Protein AF-A0AA43A4T0-F1 (afdb_monomer_lite)

pLDDT: mean 79.12, std 21.35, range [26.31, 98.81]

Foldseek 3Di:
DDKDFFPADVLLVLLVLADDDPPDDSQVVSCVVVVHHFDWDADPPDGDIDGPPTAKMWDWDWDPPDWDKDDDAQDLQADTDRPPIDTDTDTDTDDMDGDDVGDGDDWHRHQDDTPVLVSNWVRLQVLLQVQCVVVPQQWPGWTLARNSSSQEIETEGELCRCVRPVDDPVRNFVVSCCSCQLDPSQQAYAEYEYAYLQADNHQVVSVVCLLVPQFDPVPQKDFDQQGPHQHHSCPPQPDVCSSQPPDDDPPDGGHRGRRHMYGYSRHCCVVDVDDDDFDDDPLGPDDPVVSVVCVVCCVVVVNDDPDPVVCPPVPDPPPRPPSPDSSPGPNPPVVVVVVPPDDDDDDDDDDDDDD

Secondary structure (DSSP, 8-state):
-EEEEES--HHHHHHTTS-PPTT--HHHHHHHHHTSPPPEEE-SSSS-EEETT-SEEEEEEEEEEEEEEE---B-TTS-B-TT--EEEEEEEEEEEEE-TT---------SSSSHHHHHHHHHHHHHHHHHHHHTT--EEEEEE-GGGTT-EEEEEE-TTHHHHH---HHHHHHHHHHHHHHSGGGTT-SEEEEEETTS-TT-HHHHHHHHHHH--TTTSEEE-TT-S---S--TTSSSHHHHS-TT--TT--PPTTTT-EEEE-S-STTTSSSPPPPP--HHHHS-HHHHHHHHHTTTTTTPPPPPTTTTTTS-------TT-S----GGGTTTTTTTS---------------

Structure (mmCIF, N/CA/C/O backbone):
data_AF-A0AA43A4T0-F1
#
_entry.id   AF-A0AA43A4T0-F1
#
loop_
_atom_site.group_PDB
_atom_site.id
_atom_site.type_symbol
_atom_site.label_atom_id
_atom_site.label_alt_id
_atom_site.label_comp_id
_atom_site.label_asym_id
_atom_site.label_entity_id
_atom_site.label_seq_id
_atom_site.pdbx_PDB_ins_code
_atom_site.Cartn_x
_atom_site.Cartn_y
_atom_site.Cartn_z
_atom_site.occupancy
_atom_site.B_iso_or_equiv
_atom_site.auth_seq_id
_atom_site.auth_comp_id
_atom_site.auth_asym_id
_atom_site.auth_atom_id
_atom_site.pdbx_PDB_model_num
ATOM 1 N N . PRO A 1 1 ? -18.627 7.725 22.480 1.00 97.12 1 PRO A N 1
ATOM 2 C CA . PRO A 1 1 ? -19.048 6.304 22.370 1.00 97.12 1 PRO A CA 1
ATOM 3 C C . PRO A 1 1 ? -18.184 5.592 21.331 1.00 97.12 1 PRO A C 1
ATOM 5 O O . PRO A 1 1 ? -17.760 6.255 20.389 1.00 97.12 1 PRO A O 1
ATOM 8 N N . PHE A 1 2 ? -17.907 4.302 21.507 1.00 97.81 2 PHE A N 1
ATOM 9 C CA . PHE A 1 2 ? -17.236 3.478 20.499 1.00 97.81 2 PHE A CA 1
ATOM 10 C C . PHE A 1 2 ? -17.807 2.055 20.489 1.00 97.81 2 PHE A C 1
ATOM 12 O O . PHE A 1 2 ? -18.375 1.601 21.485 1.00 97.81 2 PHE A O 1
ATOM 19 N N . ALA A 1 3 ? -17.614 1.364 19.367 1.00 98.12 3 ALA A N 1
ATOM 20 C CA . ALA A 1 3 ? -17.787 -0.075 19.248 1.00 98.12 3 ALA A CA 1
ATOM 21 C C . ALA A 1 3 ? -16.647 -0.651 18.392 1.00 98.12 3 ALA A C 1
ATOM 23 O O . ALA A 1 3 ? -16.274 -0.050 17.385 1.00 98.12 3 ALA A O 1
ATOM 24 N N . ILE A 1 4 ? -16.087 -1.792 18.795 1.00 97.94 4 ILE A N 1
ATOM 25 C CA . ILE A 1 4 ? -15.110 -2.563 18.018 1.00 97.94 4 ILE A CA 1
ATOM 26 C C . ILE A 1 4 ? -15.768 -3.888 17.656 1.00 97.94 4 ILE A C 1
ATOM 28 O O . ILE A 1 4 ? -16.115 -4.663 18.545 1.00 97.94 4 ILE A O 1
ATOM 32 N N . ALA A 1 5 ? -15.934 -4.143 16.361 1.00 98.00 5 ALA A N 1
ATOM 33 C CA . ALA A 1 5 ? -16.493 -5.386 15.850 1.00 98.00 5 ALA A CA 1
ATOM 34 C C . ALA A 1 5 ? -15.371 -6.277 15.297 1.00 98.00 5 ALA A C 1
ATOM 36 O O . ALA A 1 5 ? -14.653 -5.897 14.372 1.00 98.00 5 ALA A O 1
ATOM 37 N N . PHE A 1 6 ? -15.226 -7.470 15.862 1.00 98.12 6 PHE A N 1
ATOM 38 C CA . PHE A 1 6 ? -14.298 -8.501 15.413 1.00 98.12 6 PHE A CA 1
ATOM 39 C C . PHE A 1 6 ? -15.050 -9.583 14.639 1.00 98.12 6 PHE A C 1
ATOM 41 O O . PHE A 1 6 ? -16.203 -9.890 14.940 1.00 98.12 6 PHE A O 1
ATOM 48 N N . GLY A 1 7 ? -14.385 -10.180 13.647 1.00 97.06 7 GLY A N 1
ATOM 49 C CA . GLY A 1 7 ? -14.991 -11.217 12.805 1.00 97.06 7 GLY A CA 1
ATOM 50 C C . GLY A 1 7 ? -16.186 -10.693 12.006 1.00 97.06 7 GLY A C 1
ATOM 51 O O . GLY A 1 7 ? -17.206 -11.361 11.894 1.00 97.06 7 GLY A O 1
ATOM 52 N N . VAL A 1 8 ? -16.082 -9.462 11.507 1.00 96.88 8 VAL A N 1
ATOM 53 C CA . VAL A 1 8 ? -17.069 -8.846 10.609 1.00 96.88 8 VAL A CA 1
ATOM 54 C C . VAL A 1 8 ? -17.064 -9.532 9.234 1.00 96.88 8 VAL A C 1
ATOM 56 O O . VAL A 1 8 ? -16.090 -10.219 8.905 1.00 96.88 8 VAL A O 1
ATOM 59 N N . PRO A 1 9 ? -18.090 -9.322 8.381 1.00 95.19 9 PRO A N 1
ATOM 60 C CA . PRO A 1 9 ? -17.999 -9.692 6.971 1.00 95.19 9 PRO A CA 1
ATOM 61 C C . PRO A 1 9 ? -16.667 -9.209 6.367 1.00 95.19 9 PRO A C 1
ATOM 63 O O . PRO A 1 9 ? -16.322 -8.041 6.561 1.00 95.19 9 PRO A O 1
ATOM 66 N N . PRO A 1 10 ? -15.906 -10.050 5.638 1.00 92.56 10 PRO A N 1
ATOM 67 C CA . PRO A 1 10 ? -14.544 -9.705 5.212 1.00 92.56 10 PRO A CA 1
ATOM 68 C C . PRO A 1 10 ? -14.422 -8.387 4.435 1.00 92.56 10 PRO A C 1
ATOM 70 O O . PRO A 1 10 ? -13.440 -7.667 4.592 1.00 92.56 10 PRO A O 1
ATOM 73 N N . VAL A 1 11 ? -15.444 -8.025 3.651 1.00 92.50 11 VAL A N 1
ATOM 74 C CA . VAL A 1 11 ? -15.489 -6.740 2.938 1.00 92.50 11 VAL A CA 1
ATOM 75 C C . VAL A 1 11 ? -15.448 -5.534 3.886 1.00 92.50 11 VAL A C 1
ATOM 77 O O . VAL A 1 11 ? -14.850 -4.519 3.547 1.00 92.50 11 VAL A O 1
ATOM 80 N N . CYS A 1 12 ? -16.032 -5.640 5.085 1.00 94.06 12 CYS A N 1
ATOM 81 C CA . CYS A 1 12 ? -16.054 -4.561 6.069 1.00 94.06 12 CYS A CA 1
ATOM 82 C C . CYS A 1 12 ? -14.657 -4.345 6.643 1.00 94.06 12 CYS A C 1
ATOM 84 O O . CYS A 1 12 ? -14.235 -3.207 6.818 1.00 94.06 12 CYS A O 1
ATOM 86 N N . ALA A 1 13 ? -13.923 -5.435 6.896 1.00 91.31 13 ALA A N 1
ATOM 87 C CA . ALA A 1 13 ? -12.534 -5.353 7.332 1.00 91.31 13 ALA A CA 1
ATOM 88 C C . ALA A 1 13 ? -11.659 -4.672 6.263 1.00 91.31 13 ALA A C 1
ATOM 90 O O . ALA A 1 13 ? -10.844 -3.816 6.599 1.00 91.31 13 ALA A O 1
ATOM 91 N N . TRP A 1 14 ? -11.883 -4.967 4.978 1.00 87.94 14 TRP A N 1
ATOM 92 C CA . TRP A 1 14 ? -11.233 -4.260 3.867 1.00 87.94 14 TRP A CA 1
ATOM 93 C C . TRP A 1 14 ? -11.599 -2.790 3.752 1.00 87.94 14 TRP A C 1
ATOM 95 O O . TRP A 1 14 ? -10.706 -1.948 3.654 1.00 87.94 14 TRP A O 1
ATOM 105 N N . GLN A 1 15 ? -12.879 -2.454 3.830 1.00 90.38 15 GLN A N 1
ATOM 106 C CA . GLN A 1 15 ? -13.283 -1.055 3.758 1.00 90.38 15 GLN A CA 1
ATOM 107 C C . GLN A 1 15 ? -12.799 -0.241 4.960 1.00 90.38 15 GLN A C 1
ATOM 109 O O . GLN A 1 15 ? -12.385 0.896 4.776 1.00 90.38 15 GLN A O 1
ATOM 114 N N . SER A 1 16 ? -12.699 -0.842 6.152 1.00 89.50 16 SER A N 1
ATOM 115 C CA . SER A 1 16 ? -12.126 -0.170 7.330 1.00 89.50 16 SER A CA 1
ATOM 116 C C . SER A 1 16 ? -10.645 0.214 7.186 1.00 89.50 16 SER A C 1
ATOM 118 O O . SER A 1 16 ? -10.149 1.038 7.950 1.00 89.50 16 SER A O 1
ATOM 120 N N . ALA A 1 17 ? -9.935 -0.381 6.220 1.00 84.62 17 ALA A N 1
ATOM 121 C CA . ALA A 1 17 ? -8.537 -0.082 5.914 1.00 84.62 17 ALA A CA 1
ATOM 122 C C . ALA A 1 17 ? -8.361 0.824 4.677 1.00 84.62 17 ALA A C 1
ATOM 124 O O . ALA A 1 17 ? -7.236 1.225 4.376 1.00 84.62 17 ALA A O 1
ATOM 125 N N . SER A 1 18 ? -9.445 1.134 3.960 1.00 83.31 18 SER A N 1
ATOM 126 C CA . SER A 1 18 ? -9.436 1.967 2.750 1.00 83.31 18 SER A CA 1
ATOM 127 C C . SER A 1 18 ? -9.562 3.452 3.100 1.00 83.31 18 SER A C 1
ATOM 129 O O . SER A 1 18 ? -10.149 3.803 4.123 1.00 83.31 18 SER A O 1
ATOM 131 N N . ARG A 1 19 ? -9.044 4.356 2.258 1.00 82.50 19 ARG A N 1
ATOM 132 C CA . ARG A 1 19 ? -9.199 5.809 2.456 1.00 82.50 19 ARG A CA 1
ATOM 133 C C . ARG A 1 19 ? -10.348 6.354 1.624 1.00 82.50 19 ARG A C 1
ATOM 135 O O . ARG A 1 19 ? -10.152 6.979 0.581 1.00 82.50 19 ARG A O 1
ATOM 142 N N . ILE A 1 20 ? -11.562 6.122 2.105 1.00 84.81 20 ILE A N 1
ATOM 143 C CA . ILE A 1 20 ? -12.757 6.702 1.493 1.00 84.81 20 ILE A CA 1
ATOM 144 C C . ILE A 1 20 ? -12.913 8.186 1.883 1.00 84.81 20 ILE A C 1
ATOM 146 O O . ILE A 1 20 ? -12.326 8.625 2.874 1.00 84.81 20 ILE A O 1
ATOM 150 N N . PRO A 1 21 ? -13.665 8.991 1.110 1.00 85.75 21 PRO A N 1
ATOM 151 C CA . PRO A 1 21 ? -13.850 10.409 1.412 1.00 85.75 21 PRO A CA 1
ATOM 152 C C . PRO A 1 21 ? -14.522 10.663 2.767 1.00 85.75 21 PRO A C 1
ATOM 154 O O . PRO A 1 21 ? -15.376 9.892 3.204 1.00 85.75 21 PRO A O 1
ATOM 157 N N . ASP A 1 22 ? -14.210 11.808 3.376 1.00 89.06 22 ASP A N 1
ATOM 158 C CA . ASP A 1 22 ? -14.832 12.249 4.624 1.00 89.06 22 ASP A CA 1
ATOM 159 C C . ASP A 1 22 ? -16.366 12.223 4.548 1.00 89.06 22 ASP A C 1
ATOM 161 O O . ASP A 1 22 ? -16.975 12.699 3.585 1.00 89.06 22 ASP A O 1
ATOM 165 N N . ASN A 1 23 ? -16.998 11.759 5.629 1.00 90.62 23 ASN A N 1
ATOM 166 C CA . ASN A 1 23 ? -18.455 11.645 5.779 1.00 90.62 23 ASN A CA 1
ATOM 167 C C . ASN A 1 23 ? -19.133 10.636 4.832 1.00 90.62 23 ASN A C 1
ATOM 169 O O . ASN A 1 23 ? -20.362 10.623 4.748 1.00 90.62 23 ASN A O 1
ATOM 173 N N . VAL A 1 24 ? -18.371 9.781 4.146 1.00 92.31 24 VAL A N 1
ATOM 174 C CA . VAL A 1 24 ? -18.892 8.575 3.489 1.00 92.31 24 VAL A CA 1
ATOM 175 C C . VAL A 1 24 ? -18.768 7.412 4.468 1.00 92.31 24 VAL A C 1
ATOM 177 O O . VAL A 1 24 ? -17.742 7.277 5.124 1.00 92.31 24 VAL A O 1
ATOM 180 N N . SER A 1 25 ? -19.804 6.579 4.594 1.00 92.75 25 SER A N 1
ATOM 181 C CA . SER A 1 25 ? -19.723 5.392 5.449 1.00 92.75 25 SER A CA 1
ATOM 182 C C . SER A 1 25 ? -19.004 4.248 4.737 1.00 92.75 25 SER A C 1
ATOM 184 O O . SER A 1 25 ? -19.387 3.847 3.636 1.00 92.75 25 SER A O 1
ATOM 186 N N . GLU A 1 26 ? -18.029 3.642 5.408 1.00 94.38 26 GLU A N 1
ATOM 187 C CA . GLU A 1 26 ? -17.331 2.439 4.947 1.00 94.38 26 GLU A CA 1
ATOM 188 C C . GLU A 1 26 ? -18.296 1.266 4.728 1.00 94.38 26 GLU A C 1
ATOM 190 O O . GLU A 1 26 ? -18.083 0.447 3.835 1.00 94.38 26 GLU A O 1
ATOM 195 N N . TYR A 1 27 ? -19.393 1.196 5.490 1.00 94.56 27 TYR A N 1
ATOM 196 C CA . TYR A 1 27 ? -20.417 0.163 5.314 1.00 94.56 27 TYR A CA 1
ATOM 197 C C . TYR A 1 27 ? -21.219 0.333 4.020 1.00 94.56 27 TYR A C 1
ATOM 199 O O . TYR A 1 27 ? -21.599 -0.668 3.407 1.00 94.56 27 TYR A O 1
ATOM 207 N N . ASP A 1 28 ? -21.445 1.569 3.570 1.00 93.69 28 ASP A N 1
ATOM 208 C CA . ASP A 1 28 ? -22.133 1.830 2.302 1.00 93.69 28 ASP A CA 1
ATOM 209 C C . ASP A 1 28 ? -21.260 1.382 1.128 1.00 93.69 28 ASP A C 1
ATOM 211 O O . ASP A 1 28 ? -21.730 0.685 0.226 1.00 93.69 28 ASP A O 1
ATOM 215 N N . VAL A 1 29 ? -19.963 1.706 1.172 1.00 93.12 29 VAL A N 1
ATOM 216 C CA . VAL A 1 29 ? -18.994 1.271 0.155 1.00 93.12 29 VAL A CA 1
ATOM 217 C C . VAL A 1 29 ? -18.841 -0.251 0.171 1.00 93.12 29 VAL A C 1
ATOM 219 O O . VAL A 1 29 ? -18.871 -0.890 -0.881 1.00 93.12 29 VAL A O 1
ATOM 222 N N . ALA A 1 30 ? -18.767 -0.861 1.355 1.00 93.81 30 ALA A N 1
ATOM 223 C CA . ALA A 1 30 ? -18.698 -2.313 1.498 1.00 93.81 30 ALA A CA 1
ATOM 224 C C . ALA A 1 30 ? -19.948 -3.011 0.935 1.00 93.81 30 ALA A C 1
ATOM 226 O O . ALA A 1 30 ? -19.837 -4.035 0.258 1.00 93.81 30 ALA A O 1
ATOM 227 N N . SER A 1 31 ? -21.132 -2.434 1.155 1.00 94.25 31 SER A N 1
ATOM 228 C CA . SER A 1 31 ? -22.391 -2.943 0.598 1.00 94.25 31 SER A CA 1
ATOM 229 C C . SER A 1 31 ? -22.422 -2.838 -0.931 1.00 94.25 31 SER A C 1
ATOM 231 O O . SER A 1 31 ? -22.867 -3.765 -1.610 1.00 94.25 31 SER A O 1
ATOM 233 N N . GLN A 1 32 ? -21.897 -1.744 -1.497 1.00 93.12 32 GLN A N 1
ATOM 234 C CA . GLN A 1 32 ? -21.753 -1.597 -2.950 1.00 93.12 32 GLN A CA 1
ATOM 235 C C . GLN A 1 32 ? -20.799 -2.643 -3.536 1.00 93.12 32 GLN A C 1
ATOM 237 O O . GLN A 1 32 ? -21.129 -3.259 -4.547 1.00 93.12 32 GLN A O 1
ATOM 242 N N . MET A 1 33 ? -19.661 -2.903 -2.884 1.00 90.69 33 MET A N 1
ATOM 243 C CA . MET A 1 33 ? -18.719 -3.943 -3.317 1.00 90.69 33 MET A CA 1
ATOM 244 C C . MET A 1 33 ? -19.333 -5.346 -3.301 1.00 90.69 33 MET A C 1
ATOM 246 O O . MET A 1 33 ? -19.048 -6.150 -4.185 1.00 90.69 33 MET A O 1
ATOM 250 N N . LEU A 1 34 ? -20.174 -5.649 -2.309 1.00 91.44 34 LEU A N 1
ATOM 251 C CA . LEU A 1 34 ? -20.898 -6.921 -2.241 1.00 91.44 34 LEU A CA 1
ATOM 252 C C . LEU A 1 34 ? -22.097 -6.994 -3.192 1.00 91.44 34 LEU A C 1
ATOM 254 O O . LEU A 1 34 ? -22.665 -8.074 -3.353 1.00 91.44 34 LEU A O 1
ATOM 258 N N . ASN A 1 35 ? -22.509 -5.867 -3.780 1.00 93.25 35 ASN A N 1
ATOM 259 C CA . ASN A 1 35 ? -23.795 -5.719 -4.458 1.00 93.25 35 ASN A CA 1
ATOM 260 C C . ASN A 1 35 ? -24.977 -6.204 -3.586 1.00 93.25 35 ASN A C 1
ATOM 262 O O . ASN A 1 35 ? -25.935 -6.805 -4.076 1.00 93.25 35 ASN A O 1
ATOM 266 N N . ALA A 1 36 ? -24.875 -5.991 -2.269 1.00 93.88 36 ALA A N 1
ATOM 267 C CA . ALA A 1 36 ? -25.851 -6.419 -1.272 1.00 93.88 36 ALA A CA 1
ATOM 268 C C . ALA A 1 36 ? -25.714 -5.575 0.009 1.00 93.88 36 ALA A C 1
ATOM 270 O O . ALA A 1 36 ? -24.592 -5.248 0.398 1.00 93.88 36 ALA A O 1
ATOM 271 N N . PRO A 1 37 ? -26.821 -5.235 0.696 1.00 94.25 37 PRO A N 1
ATOM 272 C CA . PRO A 1 37 ? -26.752 -4.495 1.950 1.00 94.25 37 PRO A CA 1
ATOM 273 C C . PRO A 1 37 ? -26.123 -5.345 3.060 1.00 94.25 37 PRO A C 1
ATOM 275 O O . PRO A 1 37 ? -26.451 -6.524 3.216 1.00 94.25 37 PRO A O 1
ATOM 278 N N . ILE A 1 38 ? -25.264 -4.731 3.872 1.00 95.75 38 ILE A N 1
ATOM 279 C CA . ILE A 1 38 ? -24.791 -5.333 5.120 1.00 95.75 38 ILE A CA 1
ATOM 280 C C . ILE A 1 38 ? -25.869 -5.141 6.188 1.00 95.75 38 ILE A C 1
ATOM 282 O O . ILE A 1 38 ? -26.283 -4.021 6.478 1.00 95.75 38 ILE A O 1
ATOM 286 N N . GLU A 1 39 ? -26.337 -6.242 6.775 1.00 96.75 39 GLU A N 1
ATOM 287 C CA . GLU A 1 39 ? -27.286 -6.195 7.886 1.00 96.75 39 GLU A CA 1
ATOM 288 C C . GLU A 1 39 ? -26.597 -5.644 9.140 1.00 96.75 39 GLU A C 1
ATOM 290 O O . GLU A 1 39 ? -25.550 -6.143 9.560 1.00 96.75 39 GLU A O 1
ATOM 295 N N . MET A 1 40 ? -27.201 -4.624 9.744 1.00 97.62 40 MET A N 1
ATOM 296 C CA . MET A 1 40 ? -26.665 -3.917 10.903 1.00 97.62 40 MET A CA 1
ATOM 297 C C . MET A 1 40 ? -27.629 -4.025 12.085 1.00 97.62 40 MET A C 1
ATOM 299 O O . MET A 1 40 ? -28.845 -3.949 11.911 1.00 97.62 40 MET A O 1
ATOM 303 N N . VAL A 1 41 ? -27.089 -4.141 13.295 1.00 98.38 41 VAL A N 1
ATOM 304 C CA . VAL A 1 41 ? -27.844 -4.129 14.556 1.00 98.38 41 VAL A CA 1
ATOM 305 C C . VAL A 1 41 ? -27.306 -3.048 15.479 1.00 98.38 41 VAL A C 1
ATOM 307 O O . VAL A 1 41 ? -26.138 -2.666 15.398 1.00 98.38 41 VAL A O 1
ATOM 310 N N . LYS A 1 42 ? -28.171 -2.534 16.351 1.00 98.56 42 LYS A N 1
ATOM 311 C CA . LYS A 1 42 ? -27.790 -1.544 17.356 1.00 98.56 42 LYS A CA 1
ATOM 312 C C . LYS A 1 42 ? -27.023 -2.213 18.498 1.00 98.56 42 LYS A C 1
ATOM 314 O O . LYS A 1 42 ? -27.403 -3.294 18.937 1.00 98.56 42 LYS A O 1
ATOM 319 N N . CYS A 1 43 ? -25.983 -1.538 18.974 1.00 98.69 43 CYS A N 1
ATOM 320 C CA . CYS A 1 43 ? -25.278 -1.849 20.214 1.00 98.69 43 CYS A CA 1
ATOM 321 C C . CYS A 1 43 ? -26.227 -1.902 21.433 1.00 98.69 43 CYS A C 1
ATOM 323 O O . CYS A 1 4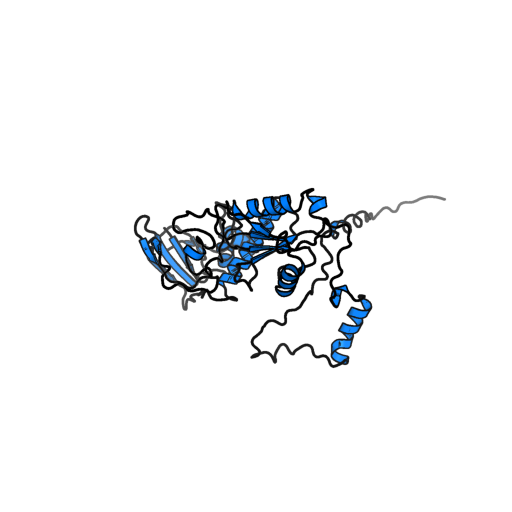3 ? -27.237 -1.197 21.495 1.00 98.69 43 CYS A O 1
ATOM 325 N N . GLU A 1 44 ? -25.878 -2.691 22.446 1.00 98.44 44 GLU A N 1
ATOM 326 C CA . GLU A 1 44 ? -26.681 -2.865 23.667 1.00 98.44 44 GLU A CA 1
ATOM 327 C C . GLU A 1 44 ? -26.660 -1.616 24.562 1.00 98.44 44 GLU A C 1
ATOM 329 O O . GLU A 1 44 ? -27.652 -1.268 25.204 1.00 98.44 44 GLU A O 1
ATOM 334 N N . THR A 1 45 ? -25.522 -0.918 24.618 1.00 98.06 45 THR A N 1
ATOM 335 C CA . THR A 1 45 ? -25.274 0.173 25.579 1.00 98.06 45 THR A CA 1
ATOM 336 C C . THR A 1 45 ? -25.159 1.558 24.951 1.00 98.06 45 THR A C 1
ATOM 338 O O . THR A 1 45 ? -25.015 2.548 25.669 1.00 98.06 45 THR A O 1
ATOM 341 N N . ASN A 1 46 ? -25.224 1.663 23.623 1.00 97.38 46 ASN A N 1
ATOM 342 C CA . ASN A 1 46 ? -25.176 2.934 22.902 1.00 97.38 46 ASN A CA 1
ATOM 343 C C . ASN A 1 46 ? -25.904 2.855 21.544 1.00 97.38 46 ASN A C 1
ATOM 345 O O . ASN A 1 46 ? -26.389 1.803 21.149 1.00 97.38 46 ASN A O 1
ATOM 349 N N . ASP A 1 47 ? -26.011 3.982 20.835 1.00 98.00 47 ASP A N 1
ATOM 350 C CA . ASP A 1 47 ? -26.766 4.092 19.574 1.00 98.00 47 ASP A CA 1
ATOM 351 C C . ASP A 1 47 ? -25.961 3.748 18.306 1.00 98.00 47 ASP A C 1
ATOM 353 O O . ASP A 1 47 ? -26.457 3.951 17.198 1.00 98.00 47 ASP A O 1
ATOM 357 N N . LEU A 1 48 ? -24.726 3.249 18.435 1.00 98.12 48 LEU A N 1
ATOM 358 C CA . LEU A 1 48 ? -23.937 2.835 17.274 1.00 98.12 48 LEU A CA 1
ATOM 359 C C . LEU A 1 48 ? -24.511 1.557 16.651 1.00 98.12 48 LEU A C 1
ATOM 361 O O . LEU A 1 48 ? -25.096 0.714 17.333 1.00 98.12 48 LEU A O 1
ATOM 365 N N . LEU A 1 49 ? -24.315 1.423 15.341 1.00 98.12 49 LEU A N 1
ATOM 366 C CA . LEU A 1 49 ? -24.670 0.236 14.574 1.00 98.12 49 LEU A CA 1
ATOM 367 C C . LEU A 1 49 ? -23.413 -0.583 14.265 1.00 98.12 49 LEU A C 1
ATOM 369 O O . LEU A 1 49 ? -22.375 -0.027 13.903 1.00 98.12 49 LEU A O 1
ATOM 373 N N . VAL A 1 50 ? -23.529 -1.903 14.359 1.00 98.06 50 VAL A N 1
ATOM 374 C CA . VAL A 1 50 ? -22.473 -2.877 14.042 1.00 98.06 50 VAL A CA 1
ATOM 375 C C . VAL A 1 50 ? -23.025 -3.976 13.128 1.00 98.06 50 VAL A C 1
ATOM 377 O O . VAL A 1 50 ? -24.236 -4.213 13.151 1.00 98.06 50 VAL A O 1
ATOM 380 N N . PRO A 1 51 ? -22.194 -4.673 12.329 1.00 97.88 51 PRO A N 1
ATOM 381 C CA . PRO A 1 51 ? -22.676 -5.766 11.490 1.00 97.88 51 PRO A CA 1
ATOM 382 C C . PRO A 1 51 ? -23.326 -6.866 12.331 1.00 97.88 51 PRO A C 1
ATOM 384 O O . PRO A 1 51 ? -22.710 -7.371 13.273 1.00 97.88 51 PRO A O 1
ATOM 387 N N . ALA A 1 52 ? -24.539 -7.278 11.962 1.00 98.00 52 ALA A N 1
ATOM 388 C CA . ALA A 1 52 ? -25.335 -8.284 12.673 1.00 98.00 52 ALA A CA 1
ATOM 389 C C . ALA A 1 52 ? -24.623 -9.639 12.801 1.00 98.00 52 ALA A C 1
ATOM 391 O O . ALA A 1 52 ? -24.889 -10.423 13.709 1.00 98.00 52 ALA A O 1
ATOM 392 N N . THR A 1 53 ? -23.710 -9.917 11.872 1.00 97.00 53 THR A N 1
ATOM 393 C CA . THR A 1 53 ? -22.972 -11.175 11.775 1.00 97.00 53 THR A CA 1
ATOM 394 C C . THR A 1 53 ? -21.601 -11.147 12.445 1.00 97.00 53 THR A C 1
ATOM 396 O O . THR A 1 53 ? -20.919 -12.167 12.377 1.00 97.00 53 THR A O 1
ATOM 399 N N . SER A 1 54 ? -21.219 -10.045 13.107 1.00 98.38 54 SER A N 1
ATOM 400 C CA . SER A 1 54 ? -19.948 -9.930 13.840 1.00 98.38 54 SER A CA 1
ATOM 401 C C . SER A 1 54 ? -19.778 -11.066 14.853 1.00 98.38 54 SER A C 1
ATOM 403 O O . SER A 1 54 ? -20.724 -11.439 15.547 1.00 98.38 54 SER A O 1
ATOM 405 N N . GLU A 1 55 ? -18.567 -11.606 14.964 1.00 98.69 55 GLU A N 1
ATOM 406 C CA . GLU A 1 55 ? -18.247 -12.668 15.924 1.00 98.69 55 GLU A CA 1
ATOM 407 C C . GLU A 1 55 ? -18.243 -12.148 17.366 1.00 98.69 55 GLU A C 1
ATOM 409 O O . GLU A 1 55 ? -18.792 -12.795 18.261 1.00 98.69 55 GLU A O 1
ATOM 414 N N . ILE A 1 56 ? -17.630 -10.979 17.588 1.00 98.81 56 ILE A N 1
ATOM 415 C CA . ILE A 1 56 ? -17.494 -10.328 18.899 1.00 98.81 56 ILE A CA 1
ATOM 416 C C . ILE A 1 56 ? -17.665 -8.820 18.711 1.00 98.81 56 ILE A C 1
ATOM 418 O O . ILE A 1 56 ? -17.050 -8.241 17.818 1.00 98.81 56 ILE A O 1
ATOM 422 N N . VAL A 1 57 ? -18.440 -8.169 19.574 1.00 98.75 57 VAL A N 1
ATOM 423 C CA . VAL A 1 57 ? -18.574 -6.708 19.621 1.00 98.75 57 VAL A CA 1
ATOM 424 C C . VAL A 1 57 ? -18.203 -6.222 21.016 1.00 98.75 57 VAL A C 1
ATOM 426 O O . VAL A 1 57 ? -18.731 -6.706 22.014 1.00 98.75 57 VAL A O 1
ATOM 429 N N . VAL A 1 58 ? -17.282 -5.263 21.083 1.00 98.69 58 VAL A N 1
ATOM 430 C CA . VAL A 1 58 ? -16.874 -4.580 22.317 1.00 98.69 58 VAL A CA 1
ATOM 431 C C . VAL A 1 58 ? -17.381 -3.150 22.265 1.00 98.69 58 VAL A C 1
ATOM 433 O O . VAL A 1 58 ? -17.002 -2.394 21.375 1.00 98.69 58 VAL A O 1
ATOM 436 N N . GLU A 1 59 ? -18.211 -2.768 23.226 1.00 98.69 59 GLU A N 1
ATOM 437 C CA . GLU A 1 59 ? -18.820 -1.443 23.319 1.00 98.69 59 GLU A CA 1
ATOM 438 C C . GLU A 1 59 ? -18.233 -0.647 24.481 1.00 98.69 59 GLU A C 1
ATOM 440 O O . GLU A 1 59 ? -17.855 -1.215 25.511 1.00 98.69 59 GLU A O 1
ATOM 445 N N . GLY A 1 60 ? -18.206 0.679 24.351 1.00 98.38 60 GLY A N 1
ATOM 446 C CA . GLY A 1 60 ? -17.747 1.514 25.449 1.00 98.38 60 GLY A CA 1
ATOM 447 C C . GLY A 1 60 ? -17.675 3.005 25.166 1.00 98.38 60 GLY A C 1
ATOM 448 O O . GLY A 1 60 ? -18.306 3.559 24.256 1.00 98.38 60 GLY A O 1
ATOM 449 N N . VAL A 1 61 ? -16.859 3.674 25.976 1.00 98.12 61 VAL A N 1
ATOM 450 C CA . VAL A 1 61 ? -16.513 5.089 25.828 1.00 98.12 61 VAL A CA 1
ATOM 451 C C . VAL A 1 61 ? -14.998 5.276 25.844 1.00 98.12 61 VAL A C 1
ATOM 453 O O . VAL A 1 61 ? -14.277 4.613 26.584 1.00 98.12 61 VAL A O 1
ATOM 456 N N . VAL A 1 62 ? -14.507 6.182 25.001 1.00 97.88 62 VAL A N 1
ATOM 457 C CA . VAL A 1 62 ? -13.102 6.602 25.004 1.00 97.88 62 VAL A CA 1
ATOM 458 C C . VAL A 1 62 ? -12.996 7.831 25.898 1.00 97.88 62 VAL A C 1
ATOM 460 O O . VAL A 1 62 ? -13.759 8.783 25.714 1.00 97.88 62 VAL A O 1
ATOM 463 N N . SER A 1 63 ? -12.083 7.813 26.869 1.00 97.31 63 SER A N 1
ATOM 464 C CA . SER A 1 63 ? -11.822 8.981 27.709 1.00 97.31 63 SER A CA 1
ATOM 465 C C . SER A 1 63 ? -11.240 10.112 26.860 1.00 97.31 63 SER A C 1
ATOM 467 O O . SER A 1 63 ? -10.381 9.889 26.010 1.00 97.31 63 SER A O 1
ATOM 469 N N . ALA A 1 64 ? -11.719 11.337 27.080 1.00 95.88 64 ALA A N 1
ATOM 470 C CA . ALA A 1 64 ? -11.212 12.522 26.388 1.00 95.88 64 ALA A CA 1
ATOM 471 C C . ALA A 1 64 ? -9.943 13.097 27.043 1.00 95.88 64 ALA A C 1
ATOM 473 O O . ALA A 1 64 ? -9.263 13.930 26.443 1.00 95.88 64 ALA A O 1
ATOM 474 N N . SER A 1 65 ? -9.646 12.694 28.280 1.00 96.38 65 SER A N 1
ATOM 475 C CA . SER A 1 65 ? -8.590 13.287 29.108 1.00 96.38 65 SER A CA 1
ATOM 476 C C . SER A 1 65 ? -7.631 12.269 29.711 1.00 96.38 65 SER A C 1
ATOM 478 O O . SER A 1 65 ? -6.482 12.614 29.980 1.00 96.38 65 SER A O 1
ATOM 480 N N . GLU A 1 66 ? -8.074 11.037 29.955 1.00 97.81 66 GLU A N 1
ATOM 481 C CA . GLU A 1 66 ? -7.243 10.025 30.598 1.00 97.81 66 GLU A CA 1
ATOM 482 C C . GLU A 1 66 ? -6.557 9.143 29.569 1.00 97.81 66 GLU A C 1
ATOM 484 O O . GLU A 1 66 ? -7.183 8.603 28.656 1.00 97.81 66 GLU A O 1
ATOM 489 N N . MET A 1 67 ? -5.263 8.939 29.781 1.00 97.31 67 MET A N 1
ATOM 490 C CA . MET A 1 67 ? -4.432 8.103 28.933 1.00 97.31 67 MET A CA 1
ATOM 491 C C . MET A 1 67 ? -3.820 6.961 29.738 1.00 97.31 67 MET A C 1
ATOM 493 O O . MET A 1 67 ? -3.523 7.105 30.924 1.00 97.31 67 MET A O 1
ATOM 497 N N . LEU A 1 68 ? -3.591 5.838 29.068 1.00 96.06 68 LEU A N 1
ATOM 498 C CA . LEU A 1 68 ? -2.838 4.700 29.578 1.00 96.06 68 LEU A CA 1
ATOM 499 C C . LEU A 1 68 ? -1.615 4.469 28.696 1.00 96.06 68 LEU A C 1
ATOM 501 O O . LEU A 1 68 ? -1.623 4.791 27.508 1.00 96.06 68 LEU A O 1
ATOM 505 N N . MET A 1 69 ? -0.553 3.914 29.278 1.00 94.12 69 MET A N 1
ATOM 506 C CA . MET A 1 69 ? 0.614 3.517 28.496 1.00 94.12 69 MET A CA 1
ATOM 507 C C . MET A 1 69 ? 0.282 2.288 27.653 1.00 94.12 69 MET A C 1
ATOM 509 O O . MET A 1 69 ? -0.090 1.250 28.196 1.00 94.12 69 MET A O 1
ATOM 513 N N . GLU A 1 70 ? 0.449 2.415 26.341 1.00 91.62 70 GLU A N 1
ATOM 514 C CA . GLU A 1 70 ? 0.284 1.346 25.358 1.00 91.62 70 GLU A CA 1
ATOM 515 C C . GLU A 1 70 ? 1.654 0.949 24.787 1.00 91.62 70 GLU A C 1
ATOM 517 O O . GLU A 1 70 ? 2.599 1.750 24.788 1.00 91.62 70 GLU A O 1
ATOM 522 N N . GLY A 1 71 ? 1.764 -0.301 24.344 1.00 87.75 71 GLY A N 1
ATOM 523 C CA . GLY A 1 71 ? 2.981 -0.871 23.789 1.00 87.75 71 GLY A CA 1
ATOM 524 C C . GLY A 1 71 ? 3.930 -1.531 24.809 1.00 87.75 71 GLY A C 1
ATOM 525 O O . GLY A 1 71 ? 3.698 -1.527 26.027 1.00 87.75 71 GLY A O 1
ATOM 526 N N . PRO A 1 72 ? 5.047 -2.096 24.317 1.00 87.88 72 PRO A N 1
ATOM 527 C CA . PRO A 1 72 ? 5.460 -2.076 22.918 1.00 87.88 72 PRO A CA 1
ATOM 528 C C . PRO A 1 72 ? 4.711 -3.140 22.108 1.00 87.88 72 PRO A C 1
ATOM 530 O O . PRO A 1 72 ? 4.244 -4.137 22.658 1.00 87.88 72 PRO A O 1
ATOM 533 N N . TYR A 1 73 ? 4.633 -2.952 20.795 1.00 85.88 73 TYR A N 1
ATOM 534 C CA . TYR A 1 73 ? 4.048 -3.924 19.876 1.00 85.88 73 TYR A CA 1
ATOM 535 C C . TYR A 1 73 ? 4.964 -4.138 18.667 1.00 85.88 73 TYR A C 1
ATOM 537 O O . TYR A 1 73 ? 5.852 -3.327 18.397 1.00 85.88 73 TYR A O 1
ATOM 545 N N . GLY A 1 74 ? 4.833 -5.290 18.008 1.00 84.12 74 GLY A N 1
ATOM 546 C CA . GLY A 1 74 ? 5.499 -5.530 16.729 1.00 84.12 74 GLY A CA 1
ATOM 547 C C . GLY A 1 74 ? 4.791 -4.736 15.638 1.00 84.12 74 GLY A C 1
ATOM 548 O O . GLY A 1 74 ? 3.568 -4.778 15.555 1.00 84.12 74 GLY A O 1
ATOM 549 N N . GLU A 1 75 ? 5.545 -4.008 14.820 1.00 82.69 75 GLU A N 1
ATOM 550 C CA . GLU A 1 75 ? 4.980 -3.170 13.762 1.00 82.69 75 GLU A CA 1
ATOM 551 C C . GLU A 1 75 ? 5.042 -3.845 12.394 1.00 82.69 75 GLU A C 1
ATOM 553 O O . GLU A 1 75 ? 5.855 -4.738 12.154 1.00 82.69 75 GLU A O 1
ATOM 558 N N . HIS A 1 76 ? 4.188 -3.387 11.478 1.00 82.38 76 HIS A N 1
ATOM 559 C CA . HIS A 1 76 ? 4.031 -3.924 10.119 1.00 82.38 76 HIS A CA 1
ATOM 560 C C . HIS A 1 76 ? 5.346 -4.016 9.318 1.00 82.38 76 HIS A C 1
ATOM 562 O O . HIS A 1 76 ? 5.486 -4.909 8.490 1.00 82.38 76 HIS A O 1
ATOM 568 N N . ALA A 1 77 ? 6.327 -3.146 9.589 1.00 80.12 77 ALA A N 1
ATOM 569 C CA . ALA A 1 77 ? 7.654 -3.201 8.971 1.00 80.12 77 ALA A CA 1
ATOM 570 C C . ALA A 1 77 ? 8.475 -4.442 9.395 1.00 80.12 77 ALA A C 1
ATOM 572 O O . ALA A 1 77 ? 9.492 -4.752 8.778 1.00 80.12 77 ALA A O 1
ATOM 573 N N . GLY A 1 78 ? 8.039 -5.157 10.435 1.00 84.75 78 GLY A N 1
ATOM 574 C CA . GLY A 1 78 ? 8.659 -6.374 10.956 1.00 84.75 78 GLY A CA 1
ATOM 575 C C . GLY A 1 78 ? 9.581 -6.171 12.153 1.00 84.75 78 GLY A C 1
ATOM 576 O O . GLY A 1 78 ? 10.316 -7.087 12.517 1.00 84.75 78 GLY A O 1
ATOM 577 N N . TYR A 1 79 ? 9.531 -4.997 12.783 1.00 83.44 79 TYR A N 1
ATOM 578 C CA . TYR A 1 79 ? 10.389 -4.645 13.911 1.00 83.44 79 TYR A CA 1
ATOM 579 C C . TYR A 1 79 ? 9.603 -4.515 15.213 1.00 83.44 79 TYR A C 1
ATOM 581 O O . TYR A 1 79 ? 8.466 -4.043 15.236 1.00 83.44 79 TYR A O 1
ATOM 589 N N . HIS A 1 80 ? 10.259 -4.887 16.308 1.00 84.56 80 HIS A N 1
ATOM 590 C CA . HIS A 1 80 ? 9.786 -4.684 17.670 1.00 84.56 80 HIS A CA 1
ATOM 591 C C . HIS A 1 80 ? 10.732 -3.732 18.402 1.00 84.56 80 HIS A C 1
ATOM 593 O O . HIS A 1 80 ? 11.951 -3.846 18.269 1.00 84.56 80 HIS A O 1
ATOM 599 N N . PHE A 1 81 ? 10.180 -2.806 19.186 1.00 78.38 81 PHE A N 1
ATOM 600 C CA . PHE A 1 81 ? 10.968 -1.832 19.940 1.00 78.38 81 PHE A CA 1
ATOM 601 C C . PHE A 1 81 ? 10.534 -1.820 21.399 1.00 78.38 81 PHE A C 1
ATOM 603 O O . PHE A 1 81 ? 9.554 -1.162 21.739 1.00 78.38 81 PHE A O 1
ATOM 610 N N . ASP A 1 82 ? 11.308 -2.458 22.276 1.00 83.06 82 ASP A N 1
ATOM 611 C CA . ASP A 1 82 ? 10.988 -2.582 23.709 1.00 83.06 82 ASP A CA 1
ATOM 612 C C . ASP A 1 82 ? 10.688 -1.235 24.398 1.00 83.06 82 ASP A C 1
ATOM 614 O O . ASP A 1 82 ? 9.906 -1.152 25.349 1.00 83.06 82 ASP A O 1
ATOM 618 N N . HIS A 1 83 ? 11.317 -0.163 23.907 1.00 77.00 83 HIS A N 1
ATOM 619 C CA . HIS A 1 83 ? 11.213 1.187 24.451 1.00 77.00 83 HIS A CA 1
ATOM 620 C C . HIS A 1 83 ? 10.086 2.032 23.833 1.00 77.00 83 HIS A C 1
ATOM 622 O O . HIS A 1 83 ? 9.774 3.092 24.379 1.00 77.00 83 HIS A O 1
ATOM 628 N N . LYS A 1 84 ? 9.468 1.613 22.716 1.00 75.94 84 LYS A N 1
ATOM 629 C CA . LYS A 1 84 ? 8.369 2.369 22.091 1.00 75.94 84 LYS A CA 1
ATOM 630 C C . LYS A 1 84 ? 7.066 2.089 22.824 1.00 75.94 84 LYS A C 1
ATOM 632 O O . LYS A 1 84 ? 6.283 1.224 22.448 1.00 75.94 84 LYS A O 1
ATOM 637 N N . LYS A 1 85 ? 6.849 2.865 23.879 1.00 83.12 85 LYS A N 1
ATOM 638 C CA . LYS A 1 85 ? 5.579 2.964 24.592 1.00 83.12 85 LYS A CA 1
ATOM 639 C C . LYS A 1 85 ? 5.086 4.393 24.500 1.00 83.12 85 LYS A C 1
ATOM 641 O O . LYS A 1 85 ? 5.873 5.322 24.681 1.00 83.12 85 LYS A O 1
ATOM 646 N N . ALA A 1 86 ? 3.797 4.577 24.256 1.00 82.50 86 ALA A N 1
ATOM 647 C CA . ALA A 1 86 ? 3.202 5.905 24.181 1.00 82.50 86 ALA A CA 1
ATOM 648 C C . ALA A 1 86 ? 1.893 5.955 24.976 1.00 82.50 86 ALA A C 1
ATOM 650 O O . ALA A 1 86 ? 1.159 4.966 25.004 1.00 82.50 86 ALA A O 1
ATOM 651 N N . PRO A 1 87 ? 1.577 7.091 25.619 1.00 91.00 87 PRO A N 1
ATOM 652 C CA . PRO A 1 87 ? 0.261 7.280 26.202 1.00 91.00 87 PRO A CA 1
ATOM 653 C C . PRO A 1 87 ? -0.797 7.302 25.085 1.00 91.00 87 PRO A C 1
ATOM 655 O O . PRO A 1 87 ? -0.681 8.058 24.118 1.00 91.00 87 PRO A O 1
ATOM 658 N N . LYS A 1 88 ? -1.820 6.456 25.209 1.00 93.00 88 LYS A N 1
ATOM 659 C CA . LYS A 1 88 ? -2.997 6.382 24.328 1.00 93.00 88 LYS A CA 1
ATOM 660 C C . LYS A 1 88 ? -4.259 6.594 25.152 1.00 93.00 88 LYS A C 1
ATOM 662 O O . LYS A 1 88 ? -4.246 6.385 26.361 1.00 93.00 88 LYS A O 1
ATOM 667 N N . GLN A 1 89 ? -5.345 7.012 24.508 1.00 95.75 89 GLN A N 1
ATOM 668 C CA . GLN A 1 89 ? -6.601 7.275 25.211 1.00 95.75 89 GLN A CA 1
ATOM 669 C C . GLN A 1 89 ? -7.131 6.012 25.893 1.00 95.75 89 GLN A C 1
ATOM 671 O O . GLN A 1 89 ? -7.158 4.936 25.292 1.00 95.75 89 GLN A O 1
ATOM 676 N N . ARG A 1 90 ? -7.563 6.152 27.149 1.00 97.25 90 ARG A N 1
ATOM 677 C CA . ARG A 1 90 ? -8.194 5.073 27.914 1.00 97.25 90 ARG A CA 1
ATOM 678 C C . ARG A 1 90 ? -9.535 4.700 27.278 1.00 97.25 90 ARG A C 1
ATOM 680 O O . ARG A 1 90 ? -10.321 5.581 26.932 1.00 97.25 90 ARG A O 1
ATOM 687 N N . GLN A 1 91 ? -9.805 3.404 27.158 1.00 97.62 91 GLN A N 1
ATOM 688 C CA . GLN A 1 91 ? -11.073 2.866 26.665 1.00 97.62 91 GLN A CA 1
ATOM 689 C C . GLN A 1 91 ? -11.783 2.133 27.805 1.00 97.62 91 GLN A C 1
ATOM 691 O O . GLN A 1 91 ? -11.248 1.163 28.340 1.00 97.62 91 GLN A O 1
ATOM 696 N N . ASP A 1 92 ? -12.976 2.598 28.170 1.00 97.56 92 ASP A N 1
ATOM 697 C CA . ASP A 1 92 ? -13.804 1.989 29.210 1.00 97.56 92 ASP A CA 1
ATOM 698 C C . ASP A 1 92 ? -14.889 1.134 28.560 1.00 97.56 92 ASP A C 1
ATOM 700 O O . ASP A 1 92 ? -15.764 1.651 27.860 1.00 97.56 92 ASP A O 1
ATOM 704 N N . ILE A 1 93 ? -14.813 -0.177 28.787 1.00 98.38 93 ILE A N 1
ATOM 705 C CA . ILE A 1 93 ? -15.725 -1.163 28.201 1.00 98.38 93 ILE A CA 1
ATOM 706 C C . ILE A 1 93 ? -17.015 -1.219 29.023 1.00 98.38 93 ILE A C 1
ATOM 708 O O . ILE A 1 93 ? -16.979 -1.427 30.237 1.00 98.38 93 ILE A O 1
ATOM 712 N N . THR A 1 94 ? -18.157 -1.067 28.356 1.00 98.50 94 THR A N 1
ATOM 713 C CA . THR A 1 94 ? -19.494 -1.137 28.969 1.00 98.50 94 THR A CA 1
ATOM 714 C C . THR A 1 94 ? -20.201 -2.453 28.680 1.00 98.50 94 THR A C 1
ATOM 716 O O . THR A 1 94 ? -20.979 -2.918 29.512 1.00 98.50 94 THR A O 1
ATOM 719 N N . CYS A 1 95 ? -19.941 -3.067 27.525 1.00 98.56 95 CYS A N 1
ATOM 720 C CA . CYS A 1 95 ? -20.547 -4.332 27.129 1.00 98.56 95 CYS A CA 1
ATOM 721 C C . CYS A 1 95 ? -19.629 -5.108 26.183 1.00 98.56 95 CYS A C 1
ATOM 723 O O . CYS A 1 95 ? -18.879 -4.520 25.403 1.00 98.56 95 CYS A O 1
ATOM 725 N N . VAL A 1 96 ? -19.714 -6.435 26.250 1.00 98.62 96 VAL A N 1
ATOM 726 C CA . VAL A 1 96 ? -19.163 -7.334 25.239 1.00 98.62 96 VAL A CA 1
ATOM 727 C C . VAL A 1 96 ? -20.257 -8.321 24.856 1.00 98.62 96 VAL A C 1
ATOM 729 O O . VAL A 1 96 ? -20.747 -9.056 25.715 1.00 98.62 96 VAL A O 1
ATOM 732 N N . THR A 1 97 ? -20.622 -8.349 23.579 1.00 98.75 97 THR A N 1
ATOM 733 C CA . THR A 1 97 ? -21.541 -9.340 23.004 1.00 98.75 97 THR A CA 1
ATOM 734 C C . THR A 1 97 ? -20.780 -10.226 22.023 1.00 98.75 97 THR A C 1
ATOM 736 O O . THR A 1 97 ? -19.758 -9.823 21.465 1.00 98.75 97 THR A O 1
ATOM 739 N N . PHE A 1 98 ? -21.208 -11.477 21.861 1.00 98.75 98 PHE A N 1
ATOM 740 C CA . PHE A 1 98 ? -20.511 -12.434 21.003 1.00 98.75 98 PHE A CA 1
ATOM 741 C C . PHE A 1 98 ? -21.430 -13.572 20.557 1.00 98.75 98 PHE A C 1
ATOM 743 O O . PHE A 1 98 ? -22.403 -13.916 21.233 1.00 98.75 98 PHE A O 1
ATOM 750 N N . ARG A 1 99 ? -21.108 -14.179 19.413 1.00 98.44 99 ARG A N 1
ATOM 751 C CA . ARG A 1 99 ? -21.801 -15.369 18.904 1.00 98.44 99 ARG A CA 1
ATOM 752 C C . ARG A 1 99 ? -21.477 -16.605 19.744 1.00 98.44 99 ARG A C 1
ATOM 754 O O . ARG A 1 99 ? -20.400 -16.732 20.320 1.00 98.44 99 ARG A O 1
ATOM 761 N N . ASN A 1 100 ? -22.373 -17.591 19.744 1.00 98.25 100 ASN A N 1
ATOM 762 C CA . ASN A 1 100 ? -22.027 -18.917 20.259 1.00 98.25 100 ASN A CA 1
ATOM 763 C C . ASN A 1 100 ? -20.815 -19.472 19.492 1.00 98.25 100 ASN A C 1
ATOM 765 O O . ASN A 1 100 ? -20.854 -19.533 18.266 1.00 98.25 100 ASN A O 1
ATOM 769 N N . ASN A 1 101 ? -19.786 -19.921 20.219 1.00 97.94 101 ASN A N 1
ATOM 770 C CA . ASN A 1 101 ? -18.500 -20.365 19.662 1.00 97.94 101 ASN A CA 1
ATOM 771 C C . ASN A 1 101 ? -17.757 -19.276 18.863 1.00 97.94 101 ASN A C 1
ATOM 773 O O . ASN A 1 101 ? -17.196 -19.570 17.810 1.00 97.94 101 ASN A O 1
ATOM 777 N N . ALA A 1 102 ? -17.773 -18.038 19.367 1.00 98.00 102 ALA A N 1
ATOM 778 C CA . ALA A 1 102 ? -17.167 -16.892 18.700 1.00 98.00 102 ALA A CA 1
ATOM 779 C C . ALA A 1 102 ? -15.698 -17.102 18.308 1.00 98.00 102 ALA A C 1
ATOM 781 O O . ALA A 1 102 ? -14.891 -17.642 19.074 1.00 98.00 102 ALA A O 1
ATOM 782 N N . ILE A 1 103 ? -15.350 -16.598 17.128 1.00 98.19 103 ILE A N 1
ATOM 783 C CA . ILE A 1 103 ? -13.999 -16.617 16.572 1.00 98.19 103 ILE A CA 1
ATOM 784 C C . ILE A 1 103 ? -13.388 -15.223 16.710 1.00 98.19 103 ILE A C 1
ATOM 786 O O . ILE A 1 103 ? -13.891 -14.251 16.151 1.00 98.19 103 ILE A O 1
ATOM 790 N N . LEU A 1 104 ? -12.262 -15.122 17.417 1.00 97.69 104 LEU A N 1
ATOM 791 C CA . LEU A 1 104 ? -11.472 -13.894 17.473 1.00 97.69 104 LEU A CA 1
ATOM 792 C C . LEU A 1 104 ? -10.421 -13.908 16.350 1.00 97.69 104 LEU A C 1
ATOM 794 O O . LEU A 1 104 ? -9.419 -14.616 16.487 1.00 97.69 104 LEU A O 1
ATOM 798 N N . PRO A 1 105 ? -10.596 -13.145 15.255 1.00 95.25 105 PRO A N 1
ATOM 799 C CA . PRO A 1 105 ? -9.511 -12.933 14.310 1.00 95.25 105 PRO A CA 1
ATOM 800 C C . PRO A 1 105 ? -8.392 -12.140 14.983 1.00 95.25 105 PRO A C 1
ATOM 802 O O . PRO A 1 105 ? -8.634 -11.139 15.659 1.00 95.25 105 PRO A O 1
ATOM 805 N N . THR A 1 106 ? -7.157 -12.576 14.770 1.00 91.75 106 THR A N 1
ATOM 806 C CA . THR A 1 106 ? -5.964 -11.888 15.257 1.00 91.75 106 THR A CA 1
ATOM 807 C C . THR A 1 106 ? -5.030 -11.603 14.093 1.00 91.75 106 THR A C 1
ATOM 809 O O . THR A 1 106 ? -4.910 -12.390 13.155 1.00 91.75 106 THR A O 1
ATOM 812 N N . ALA A 1 107 ? -4.367 -10.454 14.158 1.00 89.19 107 ALA A N 1
ATOM 813 C CA . ALA A 1 107 ? -3.252 -10.123 13.289 1.00 89.19 107 ALA A CA 1
ATOM 814 C C . ALA A 1 107 ? -1.982 -10.117 14.137 1.00 89.19 107 ALA A C 1
ATOM 816 O O . ALA A 1 107 ? -1.979 -9.622 15.265 1.00 89.19 107 ALA A O 1
ATOM 817 N N . VAL A 1 108 ? -0.907 -10.677 13.593 1.00 89.00 108 VAL A N 1
ATOM 818 C CA . VAL A 1 108 ? 0.422 -10.630 14.203 1.00 89.00 108 VAL A CA 1
ATOM 819 C C . VAL A 1 108 ? 1.330 -9.923 13.205 1.00 89.00 108 VAL A C 1
ATOM 821 O O . VAL A 1 108 ? 1.813 -10.569 12.271 1.00 89.00 108 VAL A O 1
ATOM 824 N N . PRO A 1 109 ? 1.522 -8.597 13.332 1.00 85.31 109 PRO A N 1
ATOM 825 C CA . PRO A 1 109 ? 2.464 -7.888 12.491 1.00 85.31 109 PRO A CA 1
ATOM 826 C C . PRO A 1 109 ? 3.866 -8.432 12.743 1.00 85.31 109 PRO A C 1
ATOM 828 O O . PRO A 1 109 ? 4.298 -8.624 13.882 1.00 85.31 109 PRO A O 1
ATOM 831 N N . ALA A 1 110 ? 4.557 -8.715 11.653 1.00 84.19 110 ALA A N 1
ATOM 832 C CA . ALA A 1 110 ? 5.892 -9.274 11.643 1.00 84.19 110 ALA A CA 1
ATOM 833 C C . ALA A 1 110 ? 6.557 -8.912 10.314 1.00 84.19 110 ALA A C 1
ATOM 835 O O . ALA A 1 110 ? 6.026 -8.124 9.529 1.00 84.19 110 ALA A O 1
ATOM 836 N N . VAL A 1 111 ? 7.718 -9.503 10.046 1.00 86.56 111 VAL A N 1
ATOM 837 C CA . VAL A 1 111 ? 8.258 -9.502 8.687 1.00 86.56 111 VAL A CA 1
ATOM 838 C C . VAL A 1 111 ? 7.212 -10.127 7.757 1.00 86.56 111 VAL A C 1
ATOM 840 O O . VAL A 1 111 ? 6.535 -11.091 8.116 1.00 86.56 111 VAL A O 1
ATOM 843 N N . THR A 1 112 ? 7.031 -9.517 6.592 1.00 86.44 112 THR A N 1
ATOM 844 C CA . THR A 1 112 ? 6.129 -9.981 5.534 1.00 86.44 112 THR A CA 1
ATOM 845 C C . THR A 1 112 ? 6.384 -11.453 5.134 1.00 86.44 112 THR A C 1
ATOM 847 O O . THR A 1 112 ? 7.524 -11.915 5.253 1.00 86.44 112 THR A O 1
ATOM 850 N N . PRO A 1 113 ? 5.382 -12.205 4.631 1.00 86.62 113 PRO A N 1
ATOM 851 C CA . PRO A 1 113 ? 3.972 -11.842 4.459 1.00 86.62 113 PRO A CA 1
ATOM 852 C C . PRO A 1 113 ? 3.148 -12.009 5.742 1.00 86.62 113 PRO A C 1
ATOM 854 O O . PRO A 1 113 ? 3.271 -12.994 6.466 1.00 86.62 113 PRO A O 1
ATOM 857 N N . ASN A 1 114 ? 2.256 -11.053 6.003 1.00 86.56 114 ASN A N 1
ATOM 858 C CA . ASN A 1 114 ? 1.232 -11.139 7.048 1.00 86.56 114 ASN A CA 1
ATOM 859 C C . ASN A 1 114 ? 0.004 -10.293 6.671 1.00 86.56 114 ASN A C 1
ATOM 861 O O . ASN A 1 114 ? 0.068 -9.449 5.775 1.00 86.56 114 ASN A O 1
ATOM 865 N N . SER A 1 115 ? -1.117 -10.511 7.364 1.00 87.50 115 SER A N 1
ATOM 866 C CA . SER A 1 115 ? -2.395 -9.841 7.080 1.00 87.50 115 SER A CA 1
ATOM 867 C C . SER A 1 115 ? -2.313 -8.315 7.154 1.00 87.50 115 SER A C 1
ATOM 869 O O . SER A 1 115 ? -2.984 -7.637 6.381 1.00 87.50 115 SER A O 1
ATOM 871 N N . THR A 1 116 ? -1.482 -7.773 8.050 1.00 87.12 116 THR A N 1
ATOM 872 C CA . THR A 1 116 ? -1.305 -6.325 8.211 1.00 87.12 116 THR A CA 1
ATOM 873 C C . THR A 1 116 ? -0.643 -5.720 6.979 1.00 87.12 116 THR A C 1
ATOM 875 O O . THR A 1 116 ? -1.166 -4.761 6.418 1.00 87.12 116 THR A O 1
ATOM 878 N N . VAL A 1 117 ? 0.467 -6.305 6.515 1.00 88.25 117 VAL A N 1
ATOM 879 C CA . VAL A 1 117 ? 1.166 -5.835 5.308 1.00 88.25 117 VAL A CA 1
ATOM 880 C C . VAL A 1 117 ? 0.278 -5.978 4.078 1.00 88.25 117 VAL A C 1
ATOM 882 O O . VAL A 1 117 ? 0.177 -5.031 3.309 1.00 88.25 117 VAL A O 1
ATOM 885 N N . ILE A 1 118 ? -0.405 -7.115 3.910 1.00 88.88 118 ILE A N 1
ATOM 886 C CA . ILE A 1 118 ? -1.289 -7.344 2.756 1.00 88.88 118 ILE A CA 1
ATOM 887 C C . ILE A 1 118 ? -2.422 -6.310 2.730 1.00 88.88 118 ILE A C 1
ATOM 889 O O . ILE A 1 118 ? -2.698 -5.732 1.682 1.00 88.88 118 ILE A O 1
ATOM 893 N N . GLY A 1 119 ? -3.052 -6.038 3.876 1.00 87.50 119 GLY A N 1
ATOM 894 C CA . GLY A 1 119 ? -4.139 -5.064 3.952 1.00 87.50 119 GLY A CA 1
ATOM 895 C C . GLY A 1 119 ? -3.712 -3.643 3.652 1.00 87.50 119 GLY A C 1
ATOM 896 O O . GLY A 1 119 ? -4.352 -2.973 2.841 1.00 87.50 119 GLY A O 1
ATOM 897 N N . ILE A 1 120 ? -2.599 -3.211 4.246 1.00 84.62 120 ILE A N 1
ATOM 898 C CA . ILE A 1 120 ? -2.014 -1.902 3.952 1.00 84.62 120 ILE A CA 1
ATOM 899 C C . ILE A 1 120 ? -1.644 -1.824 2.472 1.00 84.62 120 ILE A C 1
ATOM 901 O O . ILE A 1 120 ? -1.996 -0.848 1.818 1.00 84.62 120 ILE A O 1
ATOM 905 N N . ALA A 1 121 ? -0.972 -2.848 1.938 1.00 88.00 121 ALA A N 1
ATOM 906 C CA . ALA A 1 121 ? -0.504 -2.875 0.562 1.00 88.00 121 ALA A CA 1
ATOM 907 C C . ALA A 1 121 ? -1.657 -2.708 -0.429 1.00 88.00 121 ALA A C 1
ATOM 909 O O . ALA A 1 121 ? -1.643 -1.771 -1.223 1.00 88.00 121 ALA A O 1
ATOM 910 N N . VAL A 1 122 ? -2.677 -3.563 -0.352 1.00 86.50 122 VAL A N 1
ATOM 911 C CA . VAL A 1 122 ? -3.788 -3.568 -1.313 1.00 86.50 122 VAL A CA 1
ATOM 912 C C . VAL A 1 122 ? -4.590 -2.267 -1.247 1.00 86.50 122 VAL A C 1
ATOM 914 O O . VAL A 1 122 ? -4.787 -1.623 -2.278 1.00 86.50 122 VAL A O 1
ATOM 917 N N . CYS A 1 123 ? -5.003 -1.839 -0.049 1.00 87.31 123 CYS A N 1
ATOM 918 C CA . CYS A 1 123 ? -5.852 -0.653 0.097 1.00 87.31 123 CYS A CA 1
ATOM 919 C C . CYS A 1 123 ? -5.097 0.623 -0.306 1.00 87.31 123 CYS A C 1
ATOM 921 O O . CYS A 1 123 ? -5.568 1.395 -1.140 1.00 87.31 123 CYS A O 1
ATOM 923 N N . ASN A 1 124 ? -3.872 0.802 0.200 1.00 86.94 124 ASN A N 1
ATOM 924 C CA . ASN A 1 124 ? -3.069 1.986 -0.100 1.00 86.94 124 ASN A CA 1
ATOM 925 C C . ASN A 1 124 ? -2.6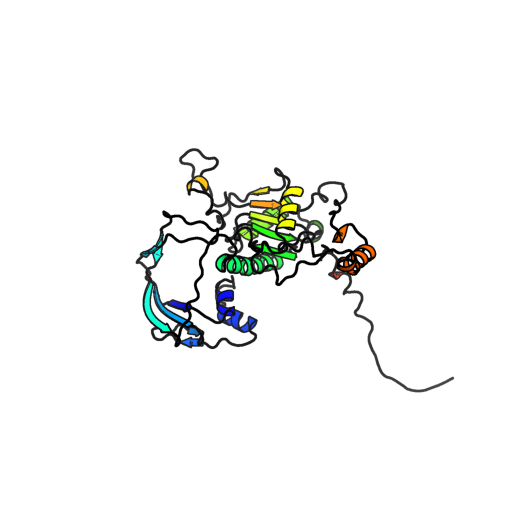76 2.065 -1.586 1.00 86.94 124 ASN A C 1
ATOM 927 O O . ASN A 1 124 ? -2.574 3.163 -2.128 1.00 86.94 124 ASN A O 1
ATOM 931 N N . SER A 1 125 ? -2.461 0.925 -2.252 1.00 91.25 125 SER A N 1
ATOM 932 C CA . SER A 1 125 ? -2.169 0.885 -3.694 1.00 91.25 125 SER A CA 1
ATOM 933 C C . SER A 1 125 ? -3.334 1.412 -4.520 1.00 91.25 125 SER A C 1
ATOM 935 O O . SER A 1 125 ? -3.137 2.293 -5.358 1.00 91.25 125 SER A O 1
ATOM 937 N N . GLY A 1 126 ? -4.551 0.941 -4.228 1.00 89.75 126 GLY A N 1
ATOM 938 C CA . GLY A 1 126 ? -5.766 1.430 -4.876 1.00 89.75 126 GLY A CA 1
ATOM 939 C C . GLY A 1 126 ? -5.951 2.934 -4.681 1.00 89.75 126 GLY A C 1
ATOM 940 O O . GLY A 1 126 ? -6.107 3.665 -5.660 1.00 89.75 126 GLY A O 1
ATOM 941 N N . ASP A 1 127 ? -5.848 3.407 -3.437 1.00 88.62 127 ASP A N 1
ATOM 942 C CA . ASP A 1 127 ? -6.048 4.819 -3.094 1.00 88.62 127 ASP A CA 1
ATOM 943 C C . ASP A 1 127 ? -5.060 5.742 -3.827 1.00 88.62 127 ASP A C 1
ATOM 945 O O . ASP A 1 127 ? -5.459 6.748 -4.419 1.00 88.62 127 ASP A O 1
ATOM 949 N N . VAL A 1 128 ? -3.768 5.392 -3.833 1.00 91.44 128 VAL A N 1
ATOM 950 C CA . VAL A 1 128 ? -2.720 6.191 -4.489 1.00 91.44 128 VAL A CA 1
ATOM 951 C C . VAL A 1 128 ? -2.913 6.217 -6.003 1.00 91.44 128 VAL A C 1
ATOM 953 O O . VAL A 1 128 ? -2.873 7.291 -6.605 1.00 91.44 128 VAL A O 1
ATOM 956 N N . VAL A 1 129 ? -3.149 5.061 -6.631 1.00 93.88 129 VAL A N 1
ATOM 957 C CA . VAL A 1 129 ? -3.331 4.973 -8.089 1.00 93.88 129 VAL A CA 1
ATOM 958 C C . VAL A 1 129 ? -4.563 5.761 -8.529 1.00 93.88 129 VAL A C 1
ATOM 960 O O . VAL A 1 129 ? -4.488 6.525 -9.494 1.00 93.88 129 VAL A O 1
ATOM 963 N N . LEU A 1 130 ? -5.687 5.619 -7.821 1.00 91.88 130 LEU A N 1
ATOM 964 C CA . LEU A 1 130 ? -6.919 6.345 -8.132 1.00 91.88 130 LEU A CA 1
ATOM 965 C C . LEU A 1 130 ? -6.747 7.857 -7.958 1.00 91.88 130 LEU A C 1
ATOM 967 O O . LEU A 1 130 ? -7.167 8.617 -8.833 1.00 91.88 130 LEU A O 1
ATOM 971 N N . ALA A 1 131 ? -6.098 8.298 -6.875 1.00 92.12 131 ALA A N 1
ATOM 972 C CA . ALA A 1 131 ? -5.832 9.714 -6.634 1.00 92.12 131 ALA A CA 1
ATOM 973 C C . ALA A 1 131 ? -4.951 10.323 -7.735 1.00 92.12 131 ALA A C 1
ATOM 975 O O . ALA A 1 131 ? -5.283 11.375 -8.280 1.00 92.12 131 ALA A O 1
ATOM 976 N N . LEU A 1 132 ? -3.872 9.635 -8.121 1.00 94.38 132 LEU A N 1
ATOM 977 C CA . LEU A 1 132 ? -2.969 10.091 -9.180 1.00 94.38 132 LEU A CA 1
ATOM 978 C C . LEU A 1 132 ? -3.664 10.160 -10.543 1.00 94.38 132 LEU A C 1
ATOM 980 O O . LEU A 1 132 ? -3.518 11.155 -11.254 1.00 94.38 132 LEU A O 1
ATOM 984 N N . LYS A 1 133 ? -4.458 9.141 -10.898 1.00 94.81 133 LYS A N 1
ATOM 985 C CA . LYS A 1 133 ? -5.243 9.149 -12.142 1.00 94.81 133 LYS A CA 1
ATOM 986 C C . LYS A 1 133 ? -6.244 10.303 -12.169 1.00 94.81 133 LYS A C 1
ATOM 988 O O . LYS A 1 133 ? -6.373 10.967 -13.193 1.00 94.81 133 LYS A O 1
ATOM 993 N N . LYS A 1 134 ? -6.925 10.571 -11.050 1.00 93.56 134 LYS A N 1
ATOM 994 C CA . LYS A 1 134 ? -7.882 11.682 -10.930 1.00 93.56 134 LYS A CA 1
ATOM 995 C C . LYS A 1 134 ? -7.216 13.052 -11.096 1.00 93.56 134 LYS A C 1
ATOM 997 O O . LYS A 1 134 ? -7.820 13.937 -11.691 1.00 93.56 134 LYS A O 1
ATOM 1002 N N . GLU A 1 135 ? -5.984 13.202 -10.617 1.00 94.31 135 GLU A N 1
ATOM 1003 C CA . GLU A 1 135 ? -5.175 14.419 -10.783 1.00 94.31 135 GLU A CA 1
ATOM 1004 C C . GLU A 1 135 ? -4.542 14.535 -12.189 1.00 94.31 135 GLU A C 1
ATOM 1006 O O . GLU A 1 135 ? -3.898 15.528 -12.518 1.00 94.31 135 GLU A O 1
ATOM 1011 N N . GLY A 1 136 ? -4.741 13.539 -13.060 1.00 94.25 136 GLY A N 1
ATOM 1012 C CA . GLY A 1 136 ? -4.268 13.565 -14.445 1.00 94.25 136 GLY A CA 1
ATOM 1013 C C . GLY A 1 136 ? -2.827 13.091 -14.634 1.00 94.25 136 GLY A C 1
ATOM 1014 O O . GLY A 1 136 ? -2.247 13.319 -15.696 1.00 94.25 136 GLY A O 1
ATOM 1015 N N . PHE A 1 137 ? -2.232 12.417 -13.644 1.00 96.38 137 PHE A N 1
ATOM 1016 C CA . PHE A 1 137 ? -0.942 11.763 -13.848 1.00 96.38 137 PHE A CA 1
ATOM 1017 C C . PHE A 1 137 ? -1.078 10.570 -14.817 1.00 96.38 137 PHE A C 1
ATOM 1019 O O . PHE A 1 137 ? -2.059 9.824 -14.740 1.00 96.38 137 PHE A O 1
ATOM 1026 N N . PRO A 1 138 ? -0.082 10.322 -15.691 1.00 94.31 138 PRO A N 1
ATOM 1027 C CA . PRO A 1 138 ? -0.099 9.239 -16.681 1.00 94.31 138 PRO A CA 1
ATOM 1028 C C . PRO A 1 138 ? 0.254 7.873 -16.057 1.00 94.31 138 PRO A C 1
ATOM 1030 O O . PRO A 1 138 ? 1.155 7.170 -16.512 1.00 94.31 138 PRO A O 1
ATOM 1033 N N . VAL A 1 139 ? -0.444 7.507 -14.982 1.00 95.12 139 VAL A N 1
ATOM 1034 C CA . VAL A 1 139 ? -0.253 6.265 -14.220 1.00 95.12 139 VAL A CA 1
ATOM 1035 C C . VAL A 1 139 ? -1.080 5.136 -14.829 1.00 95.12 139 VAL A C 1
ATOM 1037 O O . VAL A 1 139 ? -2.261 5.320 -15.129 1.00 95.12 139 VAL A O 1
ATOM 1040 N N . ILE A 1 140 ? -0.475 3.957 -14.955 1.00 93.75 140 ILE A N 1
ATOM 1041 C CA . ILE A 1 140 ? -1.162 2.710 -15.317 1.00 93.75 140 ILE A CA 1
ATOM 1042 C C . ILE A 1 140 ? -1.689 2.058 -14.044 1.00 93.75 140 ILE A C 1
ATOM 1044 O O . ILE A 1 140 ? -2.900 1.939 -13.856 1.00 93.75 140 ILE A O 1
ATOM 1048 N N . ASP A 1 141 ? -0.784 1.733 -13.129 1.00 94.44 141 ASP A N 1
ATOM 1049 C CA . ASP A 1 141 ? -1.052 1.125 -11.832 1.00 94.44 141 ASP A CA 1
ATOM 1050 C C . ASP A 1 141 ? 0.148 1.315 -10.892 1.00 94.44 141 ASP A C 1
ATOM 1052 O O . ASP A 1 141 ? 1.089 2.067 -11.168 1.00 94.44 141 ASP A O 1
ATOM 1056 N N . GLY A 1 142 ? 0.079 0.691 -9.724 1.00 94.38 142 GLY A N 1
ATOM 1057 C CA . GLY A 1 142 ? 1.142 0.725 -8.744 1.00 94.38 142 GLY A CA 1
ATOM 1058 C C . GLY A 1 142 ? 0.825 -0.146 -7.544 1.00 94.38 142 GLY A C 1
ATOM 1059 O O . GLY A 1 142 ? -0.339 -0.444 -7.276 1.00 94.38 142 GLY A O 1
ATOM 1060 N N . LEU A 1 143 ? 1.876 -0.542 -6.832 1.00 92.75 143 LEU A N 1
ATOM 1061 C CA . LEU A 1 143 ? 1.796 -1.447 -5.698 1.00 92.75 143 LEU A CA 1
ATOM 1062 C C . LEU A 1 143 ? 2.733 -0.998 -4.573 1.00 92.75 143 LEU A C 1
ATOM 1064 O O . LEU A 1 143 ? 3.936 -0.823 -4.768 1.00 92.75 143 LEU A O 1
ATOM 1068 N N . ALA A 1 144 ? 2.197 -0.891 -3.361 1.00 92.12 144 ALA A N 1
ATOM 1069 C CA . ALA A 1 144 ? 2.984 -0.982 -2.139 1.00 92.12 144 ALA A CA 1
ATOM 1070 C C . ALA A 1 144 ? 3.443 -2.438 -1.963 1.00 92.12 144 ALA A C 1
ATOM 1072 O O . ALA A 1 144 ? 2.667 -3.304 -1.571 1.00 92.12 144 ALA A O 1
ATOM 1073 N N . THR A 1 145 ? 4.697 -2.715 -2.311 1.00 89.75 145 THR A N 1
ATOM 1074 C CA . THR A 1 145 ? 5.201 -4.090 -2.455 1.00 89.75 145 THR A CA 1
ATOM 1075 C C . THR A 1 145 ? 5.184 -4.850 -1.131 1.00 89.75 145 THR A C 1
ATOM 1077 O O . THR A 1 145 ? 5.620 -4.351 -0.085 1.00 89.75 145 THR A O 1
ATOM 1080 N N . ILE A 1 146 ? 4.708 -6.092 -1.185 1.00 88.44 146 ILE A N 1
ATOM 1081 C CA . ILE A 1 146 ? 4.582 -6.961 -0.014 1.00 88.44 146 ILE A CA 1
ATOM 1082 C C . ILE A 1 146 ? 5.975 -7.321 0.506 1.00 88.44 146 ILE A C 1
ATOM 1084 O O . ILE A 1 146 ? 6.195 -7.301 1.713 1.00 88.44 146 ILE A O 1
ATOM 1088 N N . GLU A 1 147 ? 6.929 -7.566 -0.390 1.00 87.06 147 GLU A N 1
ATOM 1089 C CA . GLU A 1 147 ? 8.317 -7.959 -0.125 1.00 87.06 147 GLU A CA 1
ATOM 1090 C C . GLU A 1 147 ? 9.093 -6.906 0.671 1.00 87.06 147 GLU A C 1
ATOM 1092 O O . GLU A 1 147 ? 10.019 -7.246 1.405 1.00 87.06 147 GLU A O 1
ATOM 1097 N N . SER A 1 148 ? 8.706 -5.632 0.557 1.00 87.12 148 SER A N 1
ATOM 1098 C CA . SER A 1 148 ? 9.303 -4.525 1.316 1.00 87.12 148 SER A CA 1
ATOM 1099 C C . SER A 1 148 ? 8.540 -4.187 2.604 1.00 87.12 148 SER A C 1
ATOM 1101 O O . SER A 1 148 ? 8.777 -3.136 3.210 1.00 87.12 148 SER A O 1
ATOM 1103 N N . SER A 1 149 ? 7.587 -5.032 3.008 1.00 87.25 149 SER A N 1
ATOM 1104 C CA . SER A 1 149 ? 6.632 -4.748 4.085 1.00 87.25 149 SER A CA 1
ATOM 1105 C C . SER A 1 149 ? 5.851 -3.440 3.858 1.00 87.25 149 SER A C 1
ATOM 1107 O O . SER A 1 149 ? 5.560 -2.719 4.810 1.00 87.25 149 SER A O 1
ATOM 1109 N N . GLY A 1 150 ? 5.558 -3.093 2.598 1.00 86.38 150 GLY A N 1
ATOM 1110 C CA . GLY A 1 150 ? 4.890 -1.842 2.218 1.00 86.38 150 GLY A CA 1
ATOM 1111 C C . GLY A 1 150 ? 5.787 -0.595 2.222 1.00 86.38 150 GLY A C 1
ATOM 1112 O O . GLY A 1 150 ? 5.302 0.503 1.965 1.00 86.38 150 GLY A O 1
ATOM 1113 N N . SER A 1 151 ? 7.094 -0.734 2.475 1.00 85.88 151 SER A N 1
ATOM 1114 C CA . SER A 1 151 ? 8.027 0.406 2.549 1.00 85.88 151 SER A CA 1
ATOM 1115 C C . SER A 1 151 ? 8.382 1.001 1.182 1.00 85.88 151 SER A C 1
ATOM 1117 O O . SER A 1 151 ? 8.805 2.163 1.111 1.00 85.88 151 SER A O 1
ATOM 1119 N N . TRP A 1 152 ? 8.266 0.203 0.117 1.00 91.44 152 TRP A N 1
ATOM 1120 C CA . TRP A 1 152 ? 8.388 0.628 -1.275 1.00 91.44 152 TRP A CA 1
ATOM 1121 C C . TRP A 1 152 ? 7.014 0.675 -1.921 1.00 91.44 152 TRP A C 1
ATOM 1123 O O . TRP A 1 152 ? 6.311 -0.336 -1.960 1.00 91.44 152 TRP A O 1
ATOM 1133 N N . PHE A 1 153 ? 6.696 1.819 -2.512 1.00 94.19 153 PHE A N 1
ATOM 1134 C CA . PHE A 1 153 ? 5.623 1.933 -3.485 1.00 94.19 153 PHE A CA 1
ATOM 1135 C C . PHE A 1 153 ? 6.235 1.935 -4.881 1.00 94.19 153 PHE A C 1
ATOM 1137 O O . PHE A 1 153 ? 7.129 2.730 -5.154 1.00 94.19 153 PHE A O 1
ATOM 1144 N N . VAL A 1 154 ? 5.779 1.057 -5.762 1.00 96.50 154 VAL A N 1
ATOM 1145 C CA . VAL A 1 154 ? 6.203 1.014 -7.162 1.00 96.50 154 VAL A CA 1
ATOM 1146 C C . VAL A 1 154 ? 5.068 1.567 -8.004 1.00 96.50 154 VAL A C 1
ATOM 1148 O O . VAL A 1 154 ? 3.954 1.065 -7.930 1.00 96.50 154 VAL A O 1
ATOM 1151 N N . LEU A 1 155 ? 5.337 2.609 -8.781 1.00 97.12 155 LEU A N 1
ATOM 1152 C CA . LEU A 1 155 ? 4.367 3.274 -9.642 1.00 97.12 155 LEU A CA 1
ATOM 1153 C C . LEU A 1 155 ? 4.755 3.058 -11.101 1.00 97.12 155 LEU A C 1
ATOM 1155 O O . LEU A 1 155 ? 5.823 3.505 -11.530 1.00 97.12 155 LEU A O 1
ATOM 1159 N N . ARG A 1 156 ? 3.880 2.403 -11.864 1.00 95.69 156 ARG A N 1
ATOM 1160 C CA . ARG A 1 156 ? 4.057 2.178 -13.298 1.00 95.69 156 ARG A CA 1
ATOM 1161 C C . ARG A 1 156 ? 3.353 3.275 -14.081 1.00 95.69 156 ARG A C 1
ATOM 1163 O O . ARG A 1 156 ? 2.170 3.555 -13.880 1.00 95.69 156 ARG A O 1
ATOM 1170 N N . VAL A 1 157 ? 4.089 3.904 -14.987 1.00 94.44 157 VAL A N 1
ATOM 1171 C CA . VAL A 1 157 ? 3.606 5.038 -15.786 1.00 94.44 157 VAL A CA 1
ATOM 1172 C C . VAL A 1 157 ? 3.720 4.734 -17.274 1.00 94.44 157 VAL A C 1
ATOM 1174 O O . VAL A 1 157 ? 4.544 3.915 -17.690 1.00 94.44 157 VAL A O 1
ATOM 1177 N N . LYS A 1 158 ? 2.889 5.402 -18.078 1.00 89.94 158 LYS A N 1
ATOM 1178 C CA . LYS A 1 158 ? 2.921 5.280 -19.540 1.00 89.94 158 LYS A CA 1
ATOM 1179 C C . LYS A 1 158 ? 4.268 5.720 -20.093 1.00 89.94 158 LYS A C 1
ATOM 1181 O O . LYS A 1 158 ? 4.853 6.675 -19.593 1.00 89.94 158 LYS A O 1
ATOM 1186 N N . ASN A 1 159 ? 4.751 5.069 -21.149 1.00 85.69 159 ASN A N 1
ATOM 1187 C CA . ASN A 1 159 ? 6.047 5.411 -21.747 1.00 85.69 159 ASN A CA 1
ATOM 1188 C C . ASN A 1 159 ? 6.015 6.783 -22.445 1.00 85.69 159 ASN A C 1
ATOM 1190 O O . ASN A 1 159 ? 7.043 7.439 -22.554 1.00 85.69 159 ASN A O 1
ATOM 1194 N N . ASP A 1 160 ? 4.847 7.245 -22.893 1.00 85.88 160 ASP A N 1
ATOM 1195 C CA . ASP A 1 160 ? 4.655 8.550 -23.532 1.00 85.88 160 ASP A CA 1
ATOM 1196 C C . ASP A 1 160 ? 4.262 9.672 -22.553 1.00 85.88 160 ASP A C 1
ATOM 1198 O O . ASP A 1 160 ? 3.765 10.721 -22.976 1.00 85.88 160 ASP A O 1
ATOM 1202 N N . TRP A 1 161 ? 4.489 9.479 -21.247 1.00 89.75 161 TRP A N 1
ATOM 1203 C CA . TRP A 1 161 ? 4.172 10.446 -20.189 1.00 89.75 161 TRP A CA 1
ATOM 1204 C C . TRP A 1 161 ? 4.670 11.867 -20.510 1.00 89.75 161 TRP A C 1
ATOM 1206 O O . TRP A 1 161 ? 3.962 12.842 -20.268 1.00 89.75 161 TRP A O 1
ATOM 1216 N N . HIS A 1 162 ? 5.854 12.006 -21.107 1.00 88.06 162 HIS A N 1
ATOM 1217 C CA . HIS A 1 162 ? 6.437 13.295 -21.485 1.00 88.06 162 HIS A CA 1
ATOM 1218 C C . HIS A 1 162 ? 5.652 13.990 -22.604 1.00 88.06 162 HIS A C 1
ATOM 1220 O O . HIS A 1 162 ? 5.460 15.203 -22.561 1.00 88.06 162 HIS A O 1
ATOM 1226 N N . LYS A 1 163 ? 5.153 13.239 -23.597 1.00 87.50 163 LYS A N 1
ATOM 1227 C CA . LYS A 1 163 ? 4.348 13.787 -24.705 1.00 87.50 163 LYS A CA 1
ATOM 1228 C C . LYS A 1 163 ? 2.964 14.179 -24.227 1.00 87.50 163 LYS A C 1
ATOM 1230 O O . LYS A 1 163 ? 2.448 15.217 -24.627 1.00 87.50 163 LYS A O 1
ATOM 1235 N N . THR A 1 164 ? 2.370 13.334 -23.389 1.00 88.88 164 THR A N 1
ATOM 1236 C CA . THR A 1 164 ? 1.006 13.524 -22.888 1.00 88.88 164 THR A CA 1
ATOM 1237 C C . THR A 1 164 ? 0.924 14.663 -21.879 1.00 88.88 164 THR A C 1
ATOM 1239 O O . THR A 1 164 ? -0.048 15.413 -21.894 1.00 88.88 164 THR A O 1
ATOM 1242 N N . THR A 1 165 ? 1.946 14.840 -21.036 1.00 92.56 165 THR A N 1
ATOM 1243 C CA . THR A 1 165 ? 1.957 15.887 -19.999 1.00 92.56 165 THR A CA 1
ATOM 1244 C C . THR A 1 165 ? 2.704 17.158 -20.406 1.00 92.56 165 THR A C 1
ATOM 1246 O O . THR A 1 165 ? 2.415 18.232 -19.878 1.00 92.56 165 THR A O 1
ATOM 1249 N N . GLY A 1 166 ? 3.679 17.054 -21.313 1.00 91.44 166 GLY A N 1
ATOM 1250 C CA . GLY A 1 166 ? 4.625 18.127 -21.620 1.00 91.44 166 GLY A CA 1
ATOM 1251 C C . GLY A 1 166 ? 5.613 18.438 -20.489 1.00 91.44 166 GLY A C 1
ATOM 1252 O O . GLY A 1 166 ? 6.306 19.450 -20.567 1.00 91.44 166 GLY A O 1
ATOM 1253 N N . TRP A 1 167 ? 5.665 17.624 -19.428 1.00 92.62 167 TRP A N 1
ATOM 1254 C CA . TRP A 1 167 ? 6.554 17.843 -18.286 1.00 92.62 167 TRP A CA 1
ATOM 1255 C C . TRP A 1 167 ? 7.949 17.284 -18.545 1.00 92.62 167 TRP A C 1
ATOM 1257 O O . TRP A 1 167 ? 8.116 16.216 -19.132 1.00 92.62 167 TRP A O 1
ATOM 1267 N N . SER A 1 168 ? 8.961 17.981 -18.037 1.00 91.81 168 SER A N 1
ATOM 1268 C CA . SER A 1 168 ? 10.289 17.401 -17.845 1.00 91.81 168 SER A CA 1
ATOM 1269 C C . SER A 1 168 ? 10.273 16.347 -16.732 1.00 91.81 168 SER A C 1
ATOM 1271 O O . SER A 1 168 ? 9.374 16.312 -15.888 1.00 91.81 168 SER A O 1
ATOM 1273 N N . LEU A 1 169 ? 11.312 15.506 -16.687 1.00 91.44 169 LEU A N 1
ATOM 1274 C CA . LEU A 1 169 ? 11.460 14.498 -15.634 1.00 91.44 169 LEU A CA 1
ATOM 1275 C C . LEU A 1 169 ? 11.465 15.129 -14.232 1.00 91.44 169 LEU A C 1
ATOM 1277 O O . LEU A 1 169 ? 10.823 14.616 -13.321 1.00 91.44 169 LEU A O 1
ATOM 1281 N N . ASP A 1 170 ? 12.150 16.262 -14.071 1.00 92.94 170 ASP A N 1
ATOM 1282 C CA . ASP A 1 170 ? 12.231 16.973 -12.792 1.00 92.94 170 ASP A CA 1
ATOM 1283 C C . ASP A 1 170 ? 10.872 17.536 -12.352 1.00 92.94 170 ASP A C 1
ATOM 1285 O O . ASP A 1 170 ? 10.471 17.388 -11.194 1.00 92.94 170 ASP A O 1
ATOM 1289 N N . GLU A 1 171 ? 10.120 18.118 -13.292 1.00 94.88 171 GLU A N 1
ATOM 1290 C CA . GLU A 1 171 ? 8.763 18.599 -13.037 1.00 94.88 171 GLU A CA 1
ATOM 1291 C C . GLU A 1 171 ? 7.824 17.455 -12.665 1.00 94.88 171 GLU A C 1
ATOM 1293 O O . GLU A 1 171 ? 7.061 17.594 -11.706 1.00 94.88 171 GLU A O 1
ATOM 1298 N N . PHE A 1 172 ? 7.893 16.327 -13.379 1.00 95.12 172 PHE A N 1
ATOM 1299 C CA . PHE A 1 172 ? 7.076 15.157 -13.079 1.00 95.12 172 PHE A CA 1
ATOM 1300 C C . PHE A 1 172 ? 7.370 14.645 -11.664 1.00 95.12 172 PHE A C 1
ATOM 1302 O O . PHE A 1 172 ? 6.457 14.585 -10.840 1.00 95.12 172 PHE A O 1
ATOM 1309 N N . MET A 1 173 ? 8.634 14.365 -11.335 1.00 95.50 173 MET A N 1
ATOM 1310 C CA . MET A 1 173 ? 9.011 13.848 -10.013 1.00 95.50 173 MET A CA 1
ATOM 1311 C C . MET A 1 173 ? 8.636 14.825 -8.896 1.00 95.50 173 MET A C 1
ATOM 1313 O O . MET A 1 173 ? 8.050 14.424 -7.890 1.00 95.50 173 MET A O 1
ATOM 1317 N N . THR A 1 174 ? 8.887 16.123 -9.086 1.00 94.94 174 THR A N 1
ATOM 1318 C CA . THR A 1 174 ? 8.554 17.152 -8.090 1.00 94.94 174 THR A CA 1
ATOM 1319 C C . THR A 1 174 ? 7.047 17.271 -7.860 1.00 94.94 174 THR A C 1
ATOM 1321 O O . THR A 1 174 ? 6.609 17.347 -6.709 1.00 94.94 174 THR A O 1
ATOM 1324 N N . LYS A 1 175 ? 6.239 17.288 -8.930 1.00 95.31 175 LYS A N 1
ATOM 1325 C CA . LYS A 1 175 ? 4.767 17.316 -8.839 1.00 95.31 175 LYS A CA 1
ATOM 1326 C C . LYS A 1 175 ? 4.241 16.055 -8.164 1.00 95.31 175 LYS A C 1
ATOM 1328 O O . LYS A 1 175 ? 3.422 16.162 -7.256 1.00 95.31 175 LYS A O 1
ATOM 1333 N N . LEU A 1 176 ? 4.750 14.893 -8.571 1.00 95.06 176 LEU A N 1
ATOM 1334 C CA . LEU A 1 176 ? 4.368 13.588 -8.044 1.00 95.06 176 LEU A CA 1
ATOM 1335 C C . LEU A 1 176 ? 4.616 13.500 -6.537 1.00 95.06 176 LEU A C 1
ATOM 1337 O O . LEU A 1 176 ? 3.697 13.205 -5.777 1.00 95.06 176 LEU A O 1
ATOM 1341 N N . GLY A 1 177 ? 5.831 13.817 -6.084 1.00 92.81 177 GLY A N 1
ATOM 1342 C CA . GLY A 1 177 ? 6.162 13.734 -4.662 1.00 92.81 177 GLY A CA 1
ATOM 1343 C C . GLY A 1 177 ? 5.411 14.755 -3.812 1.00 92.81 177 GLY A C 1
ATOM 1344 O O . GLY A 1 177 ? 4.942 14.418 -2.725 1.00 92.81 177 GLY A O 1
ATOM 1345 N N . LYS A 1 178 ? 5.210 15.981 -4.314 1.00 92.06 178 LYS A N 1
ATOM 1346 C CA . LYS A 1 178 ? 4.372 16.969 -3.618 1.00 92.06 178 LYS A CA 1
ATOM 1347 C C . LYS A 1 178 ? 2.933 16.484 -3.490 1.00 92.06 178 LYS A C 1
ATOM 1349 O O . LYS A 1 178 ? 2.398 16.529 -2.392 1.00 92.06 178 LYS A O 1
ATOM 1354 N N . PHE A 1 179 ? 2.333 15.980 -4.565 1.00 92.19 179 PHE A N 1
ATOM 1355 C CA . PHE A 1 179 ? 0.964 15.468 -4.524 1.00 92.19 179 PHE A CA 1
ATOM 1356 C C . PHE A 1 179 ? 0.822 14.302 -3.535 1.00 92.19 179 PHE A C 1
ATOM 1358 O O . PHE A 1 179 ? -0.080 14.297 -2.705 1.00 92.19 179 PHE A O 1
ATOM 1365 N N . ILE A 1 180 ? 1.768 13.361 -3.555 1.00 89.88 180 ILE A N 1
ATOM 1366 C CA . ILE A 1 180 ? 1.737 12.182 -2.687 1.00 89.88 180 ILE A CA 1
ATOM 1367 C C . ILE A 1 180 ? 1.922 12.543 -1.207 1.00 89.88 180 ILE A C 1
ATOM 1369 O O . ILE A 1 180 ? 1.180 12.041 -0.365 1.00 89.88 180 ILE A O 1
ATOM 1373 N N . TRP A 1 181 ? 2.902 13.388 -0.866 1.00 87.50 181 TRP A N 1
ATOM 1374 C CA . TRP A 1 181 ? 3.308 13.588 0.533 1.00 87.50 181 TRP A CA 1
ATOM 1375 C C . TRP A 1 181 ? 2.854 14.901 1.180 1.00 87.50 181 TRP A C 1
ATOM 1377 O O . TRP A 1 181 ? 2.967 15.019 2.399 1.00 87.50 181 TRP A O 1
ATOM 1387 N N . TRP A 1 182 ? 2.322 15.878 0.435 1.00 86.62 182 TRP A N 1
ATOM 1388 C CA . TRP A 1 182 ? 1.597 17.000 1.059 1.00 86.62 182 TRP A CA 1
ATOM 1389 C C . TRP A 1 182 ? 0.138 16.661 1.342 1.00 86.62 182 TRP A C 1
ATOM 1391 O O . TRP A 1 182 ? -0.465 17.305 2.200 1.00 86.62 182 TRP A O 1
ATOM 1401 N N . ASP A 1 183 ? -0.395 15.635 0.681 1.00 73.12 183 ASP A N 1
ATOM 1402 C CA . ASP A 1 183 ? -1.717 15.091 0.956 1.00 73.12 183 ASP A CA 1
ATOM 1403 C C . ASP A 1 183 ? -1.634 13.800 1.801 1.00 73.12 183 ASP A C 1
ATOM 1405 O O . ASP A 1 183 ? -0.559 13.264 2.090 1.00 73.12 183 ASP A O 1
ATOM 1409 N N . HIS A 1 184 ? -2.774 13.293 2.266 1.00 70.31 184 HIS A N 1
ATOM 1410 C CA . HIS A 1 184 ? -2.868 12.118 3.135 1.00 70.31 184 HIS A CA 1
ATOM 1411 C C . HIS A 1 184 ? -2.573 10.783 2.408 1.00 70.31 184 HIS A C 1
ATOM 1413 O O . HIS A 1 184 ? -2.567 9.725 3.038 1.00 70.31 184 HIS A O 1
ATOM 1419 N N . ILE A 1 185 ? -2.292 10.795 1.099 1.00 79.81 185 ILE A N 1
ATOM 1420 C CA . ILE A 1 185 ? -2.196 9.569 0.287 1.00 79.81 185 ILE A CA 1
ATOM 1421 C C . ILE A 1 185 ? -0.830 8.854 0.372 1.00 79.81 185 ILE A C 1
ATOM 1423 O O . ILE A 1 185 ? -0.749 7.637 0.217 1.00 79.81 185 ILE A O 1
ATOM 1427 N N . GLY A 1 186 ? 0.252 9.571 0.683 1.00 74.12 186 GLY A N 1
ATOM 1428 C CA . GLY A 1 186 ? 1.624 9.039 0.718 1.00 74.12 186 GLY A CA 1
ATOM 1429 C C . GLY A 1 186 ? 2.140 8.613 2.087 1.00 74.12 186 GLY A C 1
ATOM 1430 O O . GLY A 1 186 ? 3.326 8.332 2.238 1.00 74.12 186 GLY A O 1
ATOM 1431 N N . GLY A 1 187 ? 1.287 8.609 3.115 1.00 74.94 187 GLY A N 1
ATOM 1432 C CA . GLY A 1 187 ? 1.723 8.387 4.495 1.00 74.94 187 GLY A CA 1
ATOM 1433 C C . GLY A 1 187 ? 2.344 7.011 4.751 1.00 74.94 187 GLY A C 1
ATOM 1434 O O . GLY A 1 187 ? 3.141 6.887 5.669 1.00 74.94 187 GLY A O 1
ATOM 1435 N N . CYS A 1 188 ? 2.017 5.996 3.947 1.00 75.69 188 CYS A N 1
ATOM 1436 C CA . CYS A 1 188 ? 2.312 4.591 4.249 1.00 75.69 188 CYS A CA 1
ATOM 1437 C C . CYS A 1 188 ? 3.633 4.047 3.679 1.00 75.69 188 CYS A C 1
ATOM 1439 O O . CYS A 1 188 ? 3.924 2.878 3.895 1.00 75.69 188 CYS A O 1
ATOM 1441 N N . PHE A 1 189 ? 4.423 4.854 2.968 1.00 84.62 189 PHE A N 1
ATOM 1442 C CA . PHE A 1 189 ? 5.697 4.423 2.386 1.00 84.62 189 PHE A CA 1
ATOM 1443 C C . PHE A 1 189 ? 6.710 5.566 2.372 1.00 84.62 189 PHE A C 1
ATOM 1445 O O . PHE A 1 189 ? 6.353 6.746 2.352 1.00 84.62 189 PHE A O 1
ATOM 1452 N N . THR A 1 190 ? 7.995 5.209 2.355 1.00 83.81 190 THR A N 1
ATOM 1453 C CA . THR A 1 190 ? 9.096 6.187 2.324 1.00 83.81 190 THR A CA 1
ATOM 1454 C C . THR A 1 190 ? 9.772 6.291 0.967 1.00 83.81 190 THR A C 1
ATOM 1456 O O . THR A 1 190 ? 10.359 7.321 0.645 1.00 83.81 190 THR A O 1
ATOM 1459 N N . LYS A 1 191 ? 9.713 5.226 0.166 1.00 90.12 191 LYS A N 1
ATOM 1460 C CA . LYS A 1 191 ? 10.450 5.118 -1.094 1.00 90.12 191 LYS A CA 1
ATOM 1461 C C . LYS A 1 191 ? 9.453 4.855 -2.205 1.00 90.12 191 LYS A C 1
ATOM 1463 O O . LYS A 1 191 ? 8.762 3.840 -2.180 1.00 90.12 191 LYS A O 1
ATOM 1468 N N . LEU A 1 192 ? 9.378 5.776 -3.156 1.00 94.44 192 LEU A N 1
ATOM 1469 C CA . LEU A 1 192 ? 8.586 5.608 -4.368 1.00 94.44 192 LEU A CA 1
ATOM 1470 C C . LEU A 1 192 ? 9.525 5.255 -5.520 1.00 94.44 192 LEU A C 1
ATOM 1472 O O . LEU A 1 192 ? 10.452 6.006 -5.801 1.00 94.44 192 LEU A O 1
ATOM 1476 N N . LEU A 1 193 ? 9.302 4.130 -6.184 1.00 97.31 193 LEU A N 1
ATOM 1477 C CA . LEU A 1 193 ? 10.017 3.736 -7.393 1.00 97.31 193 LEU A CA 1
ATOM 1478 C C . LEU A 1 193 ? 9.099 4.002 -8.584 1.00 97.31 193 LEU A C 1
ATOM 1480 O O . LEU A 1 193 ? 8.001 3.458 -8.641 1.00 97.31 193 LEU A O 1
ATOM 1484 N N . VAL A 1 194 ? 9.537 4.823 -9.534 1.00 97.50 194 VAL A N 1
ATOM 1485 C CA . VAL A 1 194 ? 8.766 5.108 -10.753 1.00 97.50 194 VAL A CA 1
ATOM 1486 C C . VAL A 1 194 ? 9.348 4.297 -11.901 1.00 97.50 194 VAL A C 1
ATOM 1488 O O . VAL A 1 194 ? 10.519 4.464 -12.240 1.00 97.50 194 VAL A O 1
ATOM 1491 N N . VAL A 1 195 ? 8.547 3.411 -12.487 1.00 94.44 195 VAL A N 1
ATOM 1492 C CA . VAL A 1 195 ? 8.959 2.472 -13.540 1.00 94.44 195 VAL A CA 1
ATOM 1493 C C . VAL A 1 195 ? 8.125 2.673 -14.808 1.00 94.44 195 VAL A C 1
ATOM 1495 O O . VAL A 1 195 ? 7.001 3.170 -14.755 1.00 94.44 195 VAL A O 1
ATOM 1498 N N . GLY A 1 196 ? 8.683 2.302 -15.962 1.00 90.31 196 GLY A N 1
ATOM 1499 C CA . GLY A 1 196 ? 7.951 2.315 -17.234 1.00 90.31 196 GLY A CA 1
ATOM 1500 C C . GLY A 1 196 ? 7.010 1.116 -17.381 1.00 90.31 196 GLY A C 1
ATOM 1501 O O . GLY A 1 196 ? 7.071 0.169 -16.598 1.00 90.31 196 GLY A O 1
ATOM 1502 N N . GLU A 1 197 ? 6.185 1.125 -18.431 1.00 88.62 197 GLU A N 1
ATOM 1503 C CA . GLU A 1 197 ? 5.143 0.108 -18.699 1.00 88.62 197 GLU A CA 1
ATOM 1504 C C . GLU A 1 197 ? 5.666 -1.335 -18.741 1.00 88.62 197 GLU A C 1
ATOM 1506 O O . GLU A 1 197 ? 4.932 -2.297 -18.528 1.00 88.62 197 GLU A O 1
ATOM 1511 N N . ASP A 1 198 ? 6.952 -1.485 -19.041 1.00 82.75 198 ASP A N 1
ATOM 1512 C CA . ASP A 1 198 ? 7.604 -2.763 -19.263 1.00 82.75 198 ASP A CA 1
ATOM 1513 C C . ASP A 1 198 ? 7.988 -3.512 -17.971 1.00 82.75 198 ASP A C 1
ATOM 1515 O O . ASP A 1 198 ? 8.498 -4.636 -18.066 1.00 82.75 198 ASP A O 1
ATOM 1519 N N . ILE A 1 199 ? 7.741 -2.908 -16.802 1.00 87.94 199 ILE A N 1
ATOM 1520 C CA . ILE A 1 199 ? 8.027 -3.445 -15.466 1.00 87.94 199 ILE A CA 1
ATOM 1521 C C . ILE A 1 199 ? 6.727 -3.577 -14.682 1.00 87.94 199 ILE A C 1
ATOM 1523 O O . ILE A 1 199 ? 6.146 -2.570 -14.301 1.00 87.94 199 ILE A O 1
ATOM 1527 N N . ASP A 1 200 ? 6.301 -4.805 -14.417 1.00 87.50 200 ASP A N 1
ATOM 1528 C CA . ASP A 1 200 ? 5.143 -5.094 -13.571 1.00 87.50 200 ASP A CA 1
ATOM 1529 C C . ASP A 1 200 ? 5.446 -4.757 -12.090 1.00 87.50 200 ASP A C 1
ATOM 1531 O O . ASP A 1 200 ? 6.418 -5.296 -11.547 1.00 87.50 200 ASP A O 1
ATOM 1535 N N . PRO A 1 201 ? 4.666 -3.875 -11.425 1.00 90.38 201 PRO A N 1
ATOM 1536 C CA . PRO A 1 201 ? 4.823 -3.573 -10.002 1.00 90.38 201 PRO A CA 1
ATOM 1537 C C . PRO A 1 201 ? 4.648 -4.775 -9.066 1.00 90.38 201 PRO A C 1
ATOM 1539 O O . PRO A 1 201 ? 5.164 -4.727 -7.948 1.00 90.38 201 PRO A O 1
ATOM 1542 N N . GLU A 1 202 ? 3.932 -5.821 -9.493 1.00 87.19 202 GLU A N 1
ATOM 1543 C CA . GLU A 1 202 ? 3.709 -7.047 -8.713 1.00 87.19 202 GLU A CA 1
ATOM 1544 C C . GLU A 1 202 ? 4.870 -8.052 -8.820 1.00 87.19 202 GLU A C 1
ATOM 1546 O O . GLU A 1 202 ? 4.951 -8.978 -8.014 1.00 87.19 202 GLU A O 1
ATOM 1551 N N . ASP A 1 203 ? 5.799 -7.869 -9.769 1.00 86.62 203 ASP A N 1
ATOM 1552 C CA . ASP A 1 203 ? 6.996 -8.704 -9.916 1.00 86.62 203 ASP A CA 1
ATOM 1553 C C . ASP A 1 203 ? 8.192 -8.032 -9.211 1.00 86.62 203 ASP A C 1
ATOM 1555 O O . ASP A 1 203 ? 8.881 -7.184 -9.797 1.00 86.62 203 ASP A O 1
ATOM 1559 N N . PRO A 1 204 ? 8.523 -8.409 -7.960 1.00 85.94 204 PRO A N 1
ATOM 1560 C CA . PRO A 1 204 ? 9.600 -7.760 -7.219 1.00 85.94 204 PRO A CA 1
ATOM 1561 C C . PRO A 1 204 ? 10.976 -7.969 -7.855 1.00 85.94 204 PRO A C 1
ATOM 1563 O O . PRO A 1 204 ? 11.892 -7.186 -7.587 1.00 85.94 204 PRO A O 1
ATOM 1566 N N . LEU A 1 205 ? 11.163 -8.984 -8.709 1.00 82.88 205 LEU A N 1
ATOM 1567 C CA . LEU A 1 205 ? 12.413 -9.146 -9.448 1.00 82.88 205 LEU A CA 1
ATOM 1568 C C . LEU A 1 205 ? 12.488 -8.211 -10.645 1.00 82.88 205 LEU A C 1
ATOM 1570 O O . LEU A 1 205 ? 13.555 -7.638 -10.868 1.00 82.88 205 LEU A O 1
ATOM 1574 N N . ALA A 1 206 ? 11.392 -8.010 -11.379 1.00 85.62 206 ALA A N 1
ATOM 1575 C CA . ALA A 1 206 ? 11.334 -6.991 -12.425 1.00 85.62 206 ALA A CA 1
ATOM 1576 C C . ALA A 1 206 ? 11.583 -5.595 -11.832 1.00 85.62 206 ALA A C 1
ATOM 1578 O O . ALA A 1 206 ? 12.387 -4.831 -12.373 1.00 85.62 206 ALA A O 1
ATOM 1579 N N . VAL A 1 207 ? 10.984 -5.297 -10.675 1.00 91.69 207 VAL A N 1
ATOM 1580 C CA . VAL A 1 207 ? 11.213 -4.052 -9.925 1.00 91.69 207 VAL A CA 1
ATOM 1581 C C . VAL A 1 207 ? 12.671 -3.924 -9.485 1.00 91.69 207 VAL A C 1
ATOM 1583 O O . VAL A 1 207 ? 13.298 -2.890 -9.720 1.00 91.69 207 VAL A O 1
ATOM 1586 N N . THR A 1 208 ? 13.244 -4.975 -8.893 1.00 92.88 208 THR A N 1
ATOM 1587 C CA . THR A 1 208 ? 14.652 -4.986 -8.459 1.00 92.88 208 THR A CA 1
ATOM 1588 C C . THR A 1 208 ? 15.596 -4.797 -9.645 1.00 92.88 208 THR A C 1
ATOM 1590 O O . THR A 1 208 ? 16.538 -4.010 -9.565 1.00 92.88 208 THR A O 1
ATOM 1593 N N . TYR A 1 209 ? 15.331 -5.471 -10.766 1.00 90.31 209 TYR A N 1
ATOM 1594 C CA . TYR A 1 209 ? 16.065 -5.306 -12.018 1.00 90.31 209 TYR A CA 1
ATOM 1595 C C . TYR A 1 209 ? 15.984 -3.863 -12.529 1.00 90.31 209 TYR A C 1
ATOM 1597 O O . TYR A 1 209 ? 17.016 -3.276 -12.863 1.00 90.31 209 TYR A O 1
ATOM 1605 N N . ALA A 1 210 ? 14.790 -3.267 -12.559 1.00 91.38 210 ALA A N 1
ATOM 1606 C CA . ALA A 1 210 ? 14.597 -1.888 -12.996 1.00 91.38 210 ALA A CA 1
ATOM 1607 C C . ALA A 1 210 ? 15.362 -0.909 -12.101 1.00 91.38 210 ALA A C 1
ATOM 1609 O O . ALA A 1 210 ? 16.107 -0.070 -12.607 1.00 91.38 210 ALA A O 1
ATOM 1610 N N . PHE A 1 211 ? 15.250 -1.063 -10.780 1.00 95.12 211 PHE A N 1
ATOM 1611 C CA . PHE A 1 211 ? 15.972 -0.232 -9.825 1.00 95.12 211 PHE A CA 1
ATOM 1612 C C . PHE A 1 211 ? 17.488 -0.355 -10.000 1.00 95.12 211 PHE A C 1
ATOM 1614 O O . PHE A 1 211 ?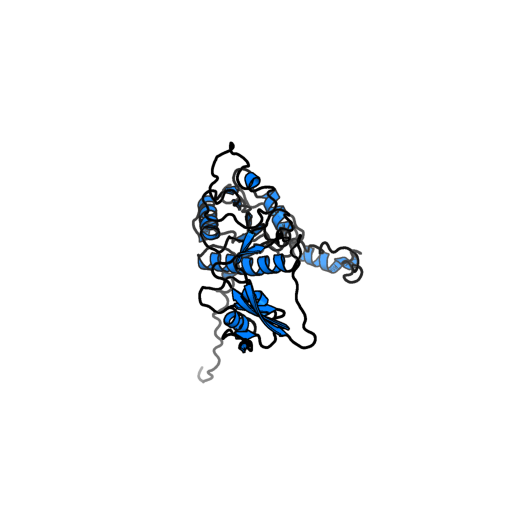 18.176 0.651 -10.144 1.00 95.12 211 PHE A O 1
ATOM 1621 N N . ALA A 1 212 ? 18.009 -1.581 -10.081 1.00 94.25 212 ALA A N 1
ATOM 1622 C CA . ALA A 1 212 ? 19.443 -1.829 -10.195 1.00 94.25 212 ALA A CA 1
ATOM 1623 C C . ALA A 1 212 ? 20.053 -1.359 -11.527 1.00 94.25 212 ALA A C 1
ATOM 1625 O O . ALA A 1 212 ? 21.220 -0.977 -11.561 1.00 94.25 212 ALA A O 1
ATOM 1626 N N . THR A 1 213 ? 19.299 -1.421 -12.629 1.00 90.69 213 THR A N 1
ATOM 1627 C CA . THR A 1 213 ? 19.841 -1.172 -13.979 1.00 90.69 213 THR A CA 1
ATOM 1628 C C . THR A 1 213 ? 19.502 0.199 -14.552 1.00 90.69 213 THR A C 1
ATOM 1630 O O . THR A 1 213 ? 20.199 0.648 -15.461 1.00 90.69 213 THR A O 1
ATOM 1633 N N . ARG A 1 214 ? 18.456 0.870 -14.049 1.00 90.62 214 ARG A N 1
ATOM 1634 C CA . ARG A 1 214 ? 17.943 2.128 -14.625 1.00 90.62 214 ARG A CA 1
ATOM 1635 C C . ARG A 1 214 ? 18.079 3.323 -13.699 1.00 90.62 214 ARG A C 1
ATOM 1637 O O . ARG A 1 214 ? 18.195 4.446 -14.183 1.00 90.62 214 ARG A O 1
ATOM 1644 N N . ASN A 1 215 ? 18.071 3.115 -12.382 1.00 93.94 215 ASN A N 1
ATOM 1645 C CA . ASN A 1 215 ? 18.215 4.226 -11.456 1.00 93.94 215 ASN A CA 1
ATOM 1646 C C . ASN A 1 215 ? 19.656 4.749 -11.474 1.00 93.94 215 ASN A C 1
ATOM 1648 O O . ASN A 1 215 ? 20.582 4.090 -11.005 1.00 93.94 215 ASN A O 1
ATOM 1652 N N . HIS A 1 216 ? 19.857 5.952 -12.011 1.00 90.88 216 HIS A N 1
ATOM 1653 C CA . HIS A 1 216 ? 21.161 6.600 -11.950 1.00 90.88 216 HIS A CA 1
ATOM 1654 C C . HIS A 1 216 ? 21.424 7.106 -10.519 1.00 90.88 216 HIS A C 1
ATOM 1656 O O . HIS A 1 216 ? 20.670 7.966 -10.059 1.00 90.88 216 HIS A O 1
ATOM 1662 N N . PRO A 1 217 ? 22.518 6.711 -9.839 1.00 89.06 217 PRO A N 1
ATOM 1663 C CA . PRO A 1 217 ? 22.730 7.042 -8.424 1.00 89.06 217 PRO A CA 1
ATOM 1664 C C . PRO A 1 217 ? 22.678 8.541 -8.090 1.00 89.06 217 PRO A C 1
ATOM 1666 O O . PRO A 1 217 ? 22.146 8.927 -7.057 1.00 89.06 217 PRO A O 1
ATOM 1669 N N . GLU A 1 218 ? 23.208 9.398 -8.970 1.00 87.62 218 GLU A N 1
ATOM 1670 C CA . GLU A 1 218 ? 23.229 10.857 -8.747 1.00 87.62 218 GLU A CA 1
ATOM 1671 C C . GLU A 1 218 ? 22.037 11.620 -9.340 1.00 87.62 218 GLU A C 1
ATOM 1673 O O . GLU A 1 218 ? 21.756 12.738 -8.924 1.00 87.62 218 GLU A O 1
ATOM 1678 N N . LYS A 1 219 ? 21.370 11.060 -10.355 1.00 88.81 219 LYS A N 1
ATOM 1679 C CA . LYS A 1 219 ? 20.406 11.790 -11.206 1.00 88.81 219 LYS A CA 1
ATOM 1680 C C . LYS A 1 219 ? 19.014 11.171 -11.209 1.00 88.81 219 LYS A C 1
ATOM 1682 O O . LYS A 1 219 ? 18.101 11.724 -11.803 1.00 88.81 219 LYS A O 1
ATOM 1687 N N . GLY A 1 220 ? 18.871 10.006 -10.591 1.00 91.62 220 GLY A N 1
ATOM 1688 C CA . GLY A 1 220 ? 17.635 9.247 -10.510 1.00 91.62 220 GLY A CA 1
ATOM 1689 C C . GLY A 1 220 ? 16.947 9.383 -9.159 1.00 91.62 220 GLY A C 1
ATOM 1690 O O . GLY A 1 220 ? 16.087 8.558 -8.869 1.00 91.62 220 GLY A O 1
ATOM 1691 N N . VAL A 1 221 ? 17.325 10.349 -8.315 1.00 94.69 221 VAL A N 1
ATOM 1692 C CA . VAL A 1 221 ? 16.777 10.481 -6.959 1.00 94.69 221 VAL A CA 1
ATOM 1693 C C . VAL A 1 221 ? 16.306 11.904 -6.693 1.00 94.69 221 VAL A C 1
ATOM 1695 O O . VAL A 1 221 ? 17.069 12.854 -6.847 1.00 94.69 221 VAL A O 1
ATOM 1698 N N . TRP A 1 222 ? 15.063 12.029 -6.232 1.00 94.00 222 TRP A N 1
ATOM 1699 C CA . TRP A 1 222 ? 14.461 13.285 -5.788 1.00 94.00 222 TRP A CA 1
ATOM 1700 C C . TRP A 1 222 ? 14.109 13.183 -4.310 1.00 94.00 222 TRP A C 1
ATOM 1702 O O . TRP A 1 222 ? 13.390 12.273 -3.896 1.00 94.00 222 TRP A O 1
ATOM 1712 N N . PHE A 1 223 ? 14.618 14.119 -3.513 1.00 90.56 223 PHE A N 1
ATOM 1713 C CA . PHE A 1 223 ? 14.411 14.171 -2.067 1.00 90.56 223 PHE A CA 1
ATOM 1714 C C . PHE A 1 223 ? 13.371 15.234 -1.711 1.00 90.56 223 PHE A C 1
ATOM 1716 O O . PHE A 1 223 ? 13.402 16.335 -2.257 1.00 90.56 223 PHE A O 1
ATOM 1723 N N . PHE A 1 224 ? 12.501 14.932 -0.746 1.00 87.50 224 PHE A N 1
ATOM 1724 C CA . PHE A 1 224 ? 11.409 15.818 -0.318 1.00 87.50 224 PHE A CA 1
ATOM 1725 C C . PHE A 1 224 ? 11.587 16.221 1.150 1.00 87.50 224 PHE A C 1
ATOM 1727 O O . PHE A 1 224 ? 10.731 15.985 2.000 1.00 87.50 224 PHE A O 1
ATOM 1734 N N . ALA A 1 225 ? 12.746 16.819 1.445 1.00 81.12 225 ALA A N 1
ATOM 1735 C CA . ALA A 1 225 ? 13.212 17.126 2.801 1.00 81.12 225 ALA A CA 1
ATOM 1736 C C . ALA A 1 225 ? 12.396 18.201 3.549 1.00 81.12 225 ALA A C 1
ATOM 1738 O O . ALA A 1 225 ? 12.680 18.486 4.712 1.00 81.12 225 ALA A O 1
ATOM 1739 N N . ASP A 1 226 ? 11.443 18.840 2.877 1.00 82.00 226 ASP A N 1
ATOM 1740 C CA . ASP A 1 226 ? 10.509 19.830 3.411 1.00 82.00 226 ASP A CA 1
ATOM 1741 C C . ASP A 1 226 ? 9.079 19.288 3.585 1.00 82.00 226 ASP A C 1
ATOM 1743 O O . ASP A 1 226 ? 8.189 20.033 3.998 1.00 82.00 226 ASP A O 1
ATOM 1747 N N . SER A 1 227 ? 8.854 18.003 3.298 1.00 81.50 227 SER A N 1
ATOM 1748 C CA . SER A 1 227 ? 7.542 17.370 3.423 1.00 81.50 227 SER A CA 1
ATOM 1749 C C . SER A 1 227 ? 6.984 17.419 4.840 1.00 81.50 227 SER A C 1
ATOM 1751 O O . SER A 1 227 ? 7.688 17.116 5.797 1.00 81.50 227 SER A O 1
ATOM 1753 N N . PRO A 1 228 ? 5.689 17.715 5.034 1.00 76.19 228 PRO A N 1
ATOM 1754 C CA . PRO A 1 228 ? 5.073 17.642 6.356 1.00 76.19 228 PRO A CA 1
ATOM 1755 C C . PRO A 1 228 ? 4.951 16.198 6.877 1.00 76.19 228 PRO A C 1
ATOM 1757 O O . PRO A 1 228 ? 4.601 15.996 8.041 1.00 76.19 228 PRO A O 1
ATOM 1760 N N . LYS A 1 229 ? 5.205 15.187 6.035 1.00 74.31 229 LYS A N 1
ATOM 1761 C CA . LYS A 1 229 ? 5.082 13.764 6.365 1.00 74.31 229 LYS A CA 1
ATOM 1762 C C . LYS A 1 229 ? 6.453 13.104 6.479 1.00 74.31 229 LYS A C 1
ATOM 1764 O O . LYS A 1 229 ? 7.399 13.448 5.778 1.00 74.31 229 LYS A O 1
ATOM 1769 N N . PHE A 1 230 ? 6.529 12.105 7.353 1.00 65.00 230 PHE A N 1
ATOM 1770 C CA . PHE A 1 230 ? 7.730 11.291 7.544 1.00 65.00 230 PHE A CA 1
ATOM 1771 C C . PHE A 1 230 ? 7.734 10.010 6.698 1.00 65.00 230 PHE A C 1
ATOM 1773 O O . PHE A 1 230 ? 8.803 9.475 6.421 1.00 65.00 230 PHE A O 1
ATOM 1780 N N . GLY A 1 231 ? 6.553 9.552 6.264 1.00 64.56 231 GLY A N 1
ATOM 1781 C CA . GLY A 1 231 ? 6.367 8.221 5.688 1.00 64.56 231 GLY A CA 1
ATOM 1782 C C . GLY A 1 231 ? 6.459 7.118 6.751 1.00 64.56 231 GLY A C 1
ATOM 1783 O O . GLY A 1 231 ? 7.076 7.282 7.802 1.00 64.56 231 GLY A O 1
ATOM 1784 N N . VAL A 1 232 ? 5.816 5.989 6.482 1.00 62.50 232 VAL A N 1
ATOM 1785 C CA . VAL A 1 232 ? 5.870 4.768 7.297 1.00 62.50 232 VAL A CA 1
ATOM 1786 C C . VAL A 1 232 ? 6.875 3.788 6.647 1.00 62.50 232 VAL A C 1
ATOM 1788 O O . VAL A 1 232 ? 7.072 3.828 5.431 1.00 62.50 232 VAL A O 1
ATOM 1791 N N . GLY A 1 233 ? 7.596 2.972 7.428 1.00 56.06 233 GLY A N 1
ATOM 1792 C CA . GLY A 1 233 ? 8.707 2.110 6.957 1.00 56.06 233 GLY A CA 1
ATOM 1793 C C . GLY A 1 233 ? 10.096 2.536 7.460 1.00 56.06 233 GLY A C 1
ATOM 1794 O O . GLY A 1 233 ? 11.131 1.953 7.140 1.00 56.06 233 GLY A O 1
ATOM 1795 N N . THR A 1 234 ? 10.130 3.592 8.258 1.00 55.94 234 THR A N 1
ATOM 1796 C CA . THR A 1 234 ? 11.311 4.129 8.944 1.00 55.94 234 THR A CA 1
ATOM 1797 C C . THR A 1 234 ? 11.676 3.422 10.251 1.00 55.94 234 THR A C 1
ATOM 1799 O O . THR A 1 234 ? 12.654 3.767 10.907 1.00 55.94 234 THR A O 1
ATOM 1802 N N . GLU A 1 235 ? 10.863 2.462 10.674 1.00 59.38 235 GLU A N 1
ATOM 1803 C CA . GLU A 1 235 ? 10.997 1.748 11.935 1.00 59.38 235 GLU A CA 1
ATOM 1804 C C . GLU A 1 235 ? 12.374 1.070 12.036 1.00 59.38 235 GLU A C 1
ATOM 1806 O O . GLU A 1 235 ? 12.962 1.061 13.110 1.00 59.38 235 GLU A O 1
ATOM 1811 N N . ALA A 1 236 ? 12.952 0.618 10.918 1.00 52.97 236 ALA A N 1
ATOM 1812 C CA . ALA A 1 236 ? 14.306 0.058 10.853 1.00 52.97 236 ALA A CA 1
ATOM 1813 C C . ALA A 1 236 ? 15.439 1.045 11.220 1.00 52.97 236 ALA A C 1
ATOM 1815 O O . ALA A 1 236 ? 16.570 0.624 11.487 1.00 52.97 236 ALA A O 1
ATOM 1816 N N . TYR A 1 237 ? 15.187 2.355 11.194 1.00 62.41 237 TYR A N 1
ATOM 1817 C CA . TYR A 1 237 ? 16.171 3.355 11.601 1.00 62.41 237 TYR A CA 1
ATOM 1818 C C . TYR A 1 237 ? 16.266 3.313 13.135 1.00 62.41 237 TYR A C 1
ATOM 1820 O O . TYR A 1 237 ? 15.285 3.550 13.836 1.00 62.41 237 TYR A O 1
ATOM 1828 N N . HIS A 1 238 ? 17.425 2.893 13.660 1.00 50.66 238 HIS A N 1
ATOM 1829 C CA . HIS A 1 238 ? 17.546 2.306 15.005 1.00 50.66 238 HIS A CA 1
ATOM 1830 C C . HIS A 1 238 ? 17.259 3.292 16.138 1.00 50.66 238 HIS A C 1
ATOM 1832 O O . HIS A 1 238 ? 16.998 2.879 17.269 1.00 50.66 238 HIS A O 1
ATOM 1838 N N . THR A 1 239 ? 17.282 4.589 15.855 1.00 48.25 239 THR A N 1
ATOM 1839 C CA . THR A 1 239 ? 16.918 5.617 16.818 1.00 48.25 239 THR A CA 1
ATOM 1840 C C . THR A 1 239 ? 16.140 6.739 16.148 1.00 48.25 239 THR A C 1
ATOM 1842 O O . THR A 1 239 ? 16.258 7.013 14.955 1.00 48.25 239 THR A O 1
ATOM 1845 N N . THR A 1 240 ? 15.394 7.460 16.972 1.00 44.81 240 THR A N 1
ATOM 1846 C CA . THR A 1 240 ? 14.924 8.818 16.704 1.00 44.81 240 THR A CA 1
ATOM 1847 C C . THR A 1 240 ? 16.091 9.682 16.185 1.00 44.81 240 THR A C 1
ATOM 1849 O O . THR A 1 240 ? 15.905 10.458 15.268 1.00 44.81 240 THR A O 1
ATOM 1852 N N . GLU A 1 241 ? 17.328 9.477 16.654 1.00 41.50 241 GLU A N 1
ATOM 1853 C CA . GLU A 1 241 ? 18.550 10.101 16.109 1.00 41.50 241 GLU A CA 1
ATOM 1854 C C . GLU A 1 241 ? 19.044 9.520 14.765 1.00 41.50 241 GLU A C 1
ATOM 1856 O O . GLU A 1 241 ? 19.666 10.247 14.016 1.00 41.50 241 GLU A O 1
ATOM 1861 N N . ASP A 1 242 ? 18.761 8.279 14.370 1.00 43.66 242 ASP A N 1
ATOM 1862 C CA . ASP A 1 242 ? 18.980 7.802 12.991 1.00 43.66 242 ASP A CA 1
ATOM 1863 C C . ASP A 1 242 ? 17.909 8.382 12.046 1.00 43.66 242 ASP A C 1
ATOM 1865 O O . ASP A 1 242 ? 18.179 8.633 10.873 1.00 43.66 242 ASP A O 1
ATOM 1869 N N . TYR A 1 243 ? 16.719 8.666 12.583 1.00 49.03 243 TYR A N 1
ATOM 1870 C CA . TYR A 1 243 ? 15.634 9.430 11.959 1.00 49.03 243 TYR A CA 1
ATOM 1871 C C . TYR A 1 243 ? 15.954 10.934 11.833 1.00 49.03 243 TYR A C 1
ATOM 1873 O O . TYR A 1 243 ? 15.529 11.600 10.888 1.00 49.03 243 TYR A O 1
ATOM 1881 N N . PHE A 1 244 ? 16.710 11.465 12.801 1.00 43.50 244 PHE A N 1
ATOM 1882 C CA . PHE A 1 244 ? 16.985 12.889 13.012 1.00 43.50 244 PHE A CA 1
ATOM 1883 C C . PHE A 1 244 ? 18.487 13.238 13.030 1.00 43.50 244 PHE A C 1
ATOM 1885 O O . PHE A 1 244 ? 18.849 14.286 13.562 1.00 43.50 244 PHE A O 1
ATOM 1892 N N . GLY A 1 245 ? 19.380 12.412 12.472 1.00 38.47 245 GLY A N 1
ATOM 1893 C CA . GLY A 1 245 ? 20.812 12.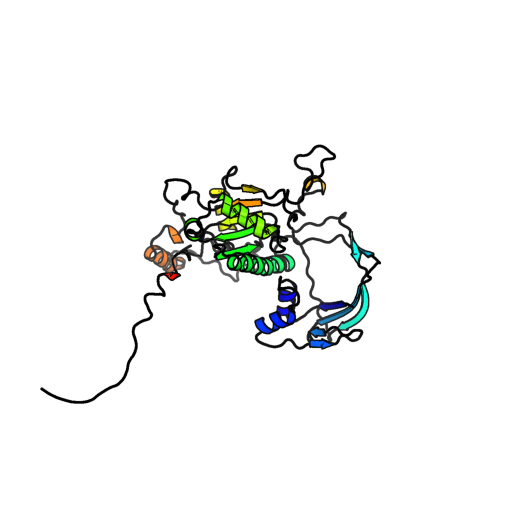572 12.781 1.00 38.47 245 GLY A CA 1
ATOM 1894 C C . GLY A 1 245 ? 21.832 11.782 11.963 1.00 38.47 245 GLY A C 1
ATOM 1895 O O . GLY A 1 245 ? 23.012 11.795 12.320 1.00 38.47 245 GLY A O 1
ATOM 1896 N N . ARG A 1 246 ? 21.485 11.198 10.809 1.00 38.84 246 ARG A N 1
ATOM 1897 C CA . ARG A 1 246 ? 22.533 10.923 9.809 1.00 38.84 246 ARG A CA 1
ATOM 1898 C C . ARG A 1 246 ? 22.804 12.188 8.994 1.00 38.84 246 ARG A C 1
ATOM 1900 O O . ARG A 1 246 ? 22.084 12.511 8.059 1.00 38.84 246 ARG A O 1
ATOM 1907 N N . ILE A 1 247 ? 23.895 12.852 9.398 1.00 39.75 247 ILE A N 1
ATOM 1908 C CA . ILE A 1 247 ? 24.429 14.173 9.012 1.00 39.75 247 ILE A CA 1
ATOM 1909 C C . ILE A 1 247 ? 23.819 15.330 9.823 1.00 39.75 247 ILE A C 1
ATOM 1911 O O . ILE A 1 247 ? 22.986 16.091 9.344 1.00 39.75 247 ILE A O 1
ATOM 1915 N N . GLY A 1 248 ? 24.285 15.503 11.062 1.00 40.50 248 GLY A N 1
ATOM 1916 C CA . GLY A 1 248 ? 23.995 16.701 11.848 1.00 40.50 248 GLY A CA 1
ATOM 1917 C C . GLY A 1 248 ? 24.695 16.684 13.201 1.00 40.50 248 GLY A C 1
ATOM 1918 O O . GLY A 1 248 ? 24.660 15.694 13.921 1.00 40.50 248 GLY A O 1
ATOM 1919 N N . VAL A 1 249 ? 25.363 17.781 13.534 1.00 40.50 249 VAL A N 1
ATOM 1920 C CA . VAL A 1 249 ? 25.975 18.028 14.847 1.00 40.50 249 VAL A CA 1
ATOM 1921 C C . VAL A 1 249 ? 24.883 17.962 15.934 1.00 40.50 249 VAL A C 1
ATOM 1923 O O . VAL A 1 249 ? 23.765 18.418 15.671 1.00 40.50 249 VAL A O 1
ATOM 1926 N N . PRO A 1 250 ? 25.161 17.445 17.150 1.00 42.78 250 PRO A N 1
ATOM 1927 C CA . PRO A 1 250 ? 24.194 17.442 18.249 1.00 42.78 250 PRO A CA 1
ATOM 1928 C C . PRO A 1 250 ? 23.522 18.814 18.429 1.00 42.78 250 PRO A C 1
ATOM 1930 O O . PRO A 1 250 ? 24.205 19.826 18.580 1.00 42.78 250 PRO A O 1
ATOM 1933 N N . GLY A 1 251 ? 22.184 18.852 18.403 1.00 46.72 251 GLY A N 1
ATOM 1934 C CA . GLY A 1 251 ? 21.390 20.070 18.624 1.00 46.72 251 GLY A CA 1
ATOM 1935 C C . GLY A 1 251 ? 20.742 20.704 17.385 1.00 46.72 251 GLY A C 1
ATOM 1936 O O . GLY A 1 251 ? 20.020 21.693 17.530 1.00 46.72 251 GLY A O 1
ATOM 1937 N N . GLN A 1 252 ? 20.929 20.156 16.180 1.00 43.88 252 GLN A N 1
ATOM 1938 C CA . GLN A 1 252 ? 20.195 20.613 14.993 1.00 43.88 252 GLN A CA 1
ATOM 1939 C C . GLN A 1 252 ? 18.787 19.994 14.928 1.00 43.88 252 GLN A C 1
ATOM 1941 O O . GLN A 1 252 ? 18.631 18.777 14.914 1.00 43.88 252 GLN A O 1
ATOM 1946 N N . LYS A 1 253 ? 17.741 20.830 14.853 1.00 45.03 253 LYS A N 1
ATOM 1947 C CA . LYS A 1 253 ? 16.375 20.372 14.545 1.00 45.03 253 LYS A CA 1
ATOM 1948 C C . LYS A 1 253 ? 16.290 20.000 13.062 1.00 45.03 253 LYS A C 1
ATOM 1950 O O . LYS A 1 253 ? 16.400 20.883 12.212 1.00 45.03 253 LYS A O 1
ATOM 1955 N N . ILE A 1 254 ? 16.081 18.722 12.756 1.00 49.09 254 ILE A N 1
ATOM 1956 C CA . ILE A 1 254 ? 15.810 18.254 11.389 1.00 49.09 254 ILE A CA 1
ATOM 1957 C C . ILE A 1 254 ? 14.349 18.552 11.012 1.00 49.09 254 ILE A C 1
ATOM 1959 O O . ILE A 1 254 ? 13.455 18.521 11.858 1.00 49.09 254 ILE A O 1
ATOM 1963 N N . LYS A 1 255 ? 14.126 18.908 9.743 1.00 50.72 255 LYS A N 1
ATOM 1964 C CA . LYS A 1 255 ? 12.813 19.228 9.166 1.00 50.72 255 LYS A CA 1
ATOM 1965 C C . LYS A 1 255 ? 12.055 17.936 8.822 1.00 50.72 255 LYS A C 1
ATOM 1967 O O . LYS A 1 255 ? 12.677 16.933 8.487 1.00 50.72 255 LYS A O 1
ATOM 1972 N N . SER A 1 256 ? 10.726 17.947 8.922 1.00 57.62 256 SER A N 1
ATOM 1973 C CA . SER A 1 256 ? 9.880 16.846 8.445 1.00 57.62 256 SER A CA 1
ATOM 1974 C C . SER A 1 256 ? 10.193 16.562 6.963 1.00 57.62 256 SER A C 1
ATOM 1976 O O . SER A 1 256 ? 10.366 17.512 6.204 1.00 57.62 256 SER A O 1
ATOM 1978 N N . GLY A 1 257 ? 10.340 15.288 6.568 1.00 56.41 257 GLY A N 1
ATOM 1979 C CA . GLY A 1 257 ? 10.586 14.881 5.171 1.00 56.41 257 GLY A CA 1
ATOM 1980 C C . GLY A 1 257 ? 11.976 14.312 4.837 1.00 56.41 257 GLY A C 1
ATOM 1981 O O . GLY A 1 257 ? 12.195 13.835 3.727 1.00 56.41 257 GLY A O 1
ATOM 1982 N N . SER A 1 258 ? 12.931 14.287 5.771 1.00 61.06 258 SER A N 1
ATOM 1983 C CA . SER A 1 258 ? 14.305 13.795 5.522 1.00 61.06 258 SER A CA 1
ATOM 1984 C C . SER A 1 258 ? 14.426 12.304 5.155 1.00 61.06 258 SER A C 1
ATOM 1986 O O . SER A 1 258 ? 15.502 11.871 4.746 1.00 61.06 258 SER A O 1
ATOM 1988 N N . GLY A 1 259 ? 13.355 11.519 5.311 1.00 71.38 259 GLY A N 1
ATOM 1989 C CA . GLY A 1 259 ? 13.333 10.071 5.070 1.00 71.38 259 GLY A CA 1
ATOM 1990 C C . GLY A 1 259 ? 12.600 9.629 3.804 1.00 71.38 259 GLY A C 1
ATOM 1991 O O . GLY A 1 259 ? 12.495 8.424 3.584 1.00 71.38 259 GLY A O 1
ATOM 1992 N N . ILE A 1 260 ? 12.085 10.566 2.998 1.00 84.12 260 ILE A N 1
ATOM 1993 C CA . ILE A 1 260 ? 11.268 10.250 1.823 1.00 84.12 260 ILE A CA 1
ATOM 1994 C C . ILE A 1 260 ? 11.922 10.688 0.511 1.00 84.12 260 ILE A C 1
ATOM 1996 O O . ILE A 1 260 ? 12.494 11.779 0.397 1.00 84.12 260 ILE A O 1
ATOM 2000 N N . CYS A 1 261 ? 11.835 9.825 -0.496 1.00 91.12 261 CYS A N 1
ATOM 2001 C CA . CYS A 1 261 ? 12.391 10.092 -1.816 1.00 91.12 261 CYS A CA 1
ATOM 2002 C C . CYS A 1 261 ? 11.673 9.323 -2.927 1.00 91.12 261 CYS A C 1
ATOM 2004 O O . CYS A 1 261 ? 11.018 8.299 -2.702 1.00 91.12 261 CYS A O 1
ATOM 2006 N N . ILE A 1 262 ? 11.843 9.832 -4.146 1.00 95.56 262 ILE A N 1
ATOM 2007 C CA . ILE A 1 262 ? 11.477 9.139 -5.377 1.00 95.56 262 ILE A CA 1
ATOM 2008 C C . ILE A 1 262 ? 12.747 8.662 -6.069 1.00 95.56 262 ILE A C 1
ATOM 2010 O O . ILE A 1 262 ? 13.674 9.446 -6.276 1.00 95.56 262 ILE A O 1
ATOM 2014 N N . TYR A 1 263 ? 12.751 7.396 -6.465 1.00 96.94 263 TYR A N 1
ATOM 2015 C CA . TYR A 1 263 ? 13.729 6.785 -7.348 1.00 96.94 263 TYR A CA 1
ATOM 2016 C C . TYR A 1 263 ? 13.129 6.635 -8.746 1.00 96.94 263 TYR A C 1
ATOM 2018 O O . TYR A 1 263 ? 12.236 5.815 -8.968 1.00 96.94 263 TYR A O 1
ATOM 2026 N N . SER A 1 264 ? 13.628 7.405 -9.711 1.00 95.88 264 SER A N 1
ATOM 2027 C CA . SER A 1 264 ? 13.258 7.205 -11.112 1.00 95.88 264 SER A CA 1
ATOM 2028 C C . SER A 1 264 ? 13.996 6.003 -11.682 1.00 95.88 264 SER A C 1
ATOM 2030 O O . SER A 1 264 ? 15.227 5.966 -11.702 1.00 95.88 264 SER A O 1
ATOM 2032 N N . CYS A 1 265 ? 13.232 5.032 -12.160 1.00 94.31 265 CYS A N 1
ATOM 2033 C CA . CYS A 1 265 ? 13.692 3.915 -12.980 1.00 94.31 265 CYS A CA 1
ATOM 2034 C C . CYS A 1 265 ? 13.139 4.037 -14.410 1.00 94.31 265 CYS A C 1
ATOM 2036 O O . CYS A 1 265 ? 13.117 3.053 -15.156 1.00 94.31 265 CYS A O 1
ATOM 2038 N N . LEU A 1 266 ? 12.653 5.228 -14.779 1.00 90.31 266 LEU A N 1
ATOM 2039 C CA . LEU A 1 266 ? 12.291 5.546 -16.151 1.00 90.31 266 LEU A CA 1
ATOM 2040 C C . LEU A 1 266 ? 13.549 5.515 -17.004 1.00 90.31 266 LEU A C 1
ATOM 2042 O O . LEU A 1 266 ? 14.631 5.907 -16.558 1.00 90.31 266 LEU A O 1
ATOM 2046 N N . GLY A 1 267 ? 13.406 4.994 -18.215 1.00 72.12 267 GLY A N 1
ATOM 2047 C CA . GLY A 1 267 ? 14.520 4.967 -19.138 1.00 72.12 267 GLY A CA 1
ATOM 2048 C C . GLY A 1 267 ? 14.962 6.392 -19.493 1.00 72.12 267 GLY A C 1
ATOM 2049 O O . GLY A 1 267 ? 14.208 7.362 -19.394 1.00 72.12 267 GLY A O 1
ATOM 2050 N N . THR A 1 268 ? 16.241 6.533 -19.825 1.00 62.38 268 THR A N 1
ATOM 2051 C CA . THR A 1 268 ? 16.865 7.827 -20.116 1.00 62.38 268 THR A CA 1
ATOM 2052 C C . THR A 1 268 ? 16.750 8.218 -21.587 1.00 62.38 268 THR A C 1
ATOM 2054 O O . THR A 1 268 ? 17.352 9.209 -21.982 1.00 62.38 268 THR A O 1
ATOM 2057 N N . GLU A 1 269 ? 16.004 7.471 -22.403 1.00 60.34 269 GLU A N 1
ATOM 2058 C CA . GLU A 1 269 ? 15.961 7.585 -23.8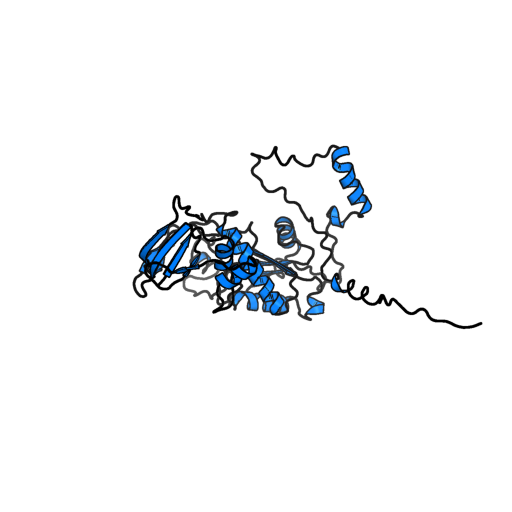69 1.00 60.34 269 GLU A CA 1
ATOM 2059 C C . GLU A 1 269 ? 15.421 8.927 -24.359 1.00 60.34 269 GLU A C 1
ATOM 2061 O O . GLU A 1 269 ? 15.739 9.366 -25.453 1.00 60.34 269 GLU A O 1
ATOM 2066 N N . GLU A 1 270 ? 14.618 9.611 -23.554 1.00 57.12 270 GLU A N 1
ATOM 2067 C CA . GLU A 1 270 ? 14.156 10.967 -23.874 1.00 57.12 270 GLU A CA 1
ATOM 2068 C C . GLU A 1 270 ? 15.222 12.029 -23.562 1.00 57.12 270 GLU A C 1
ATOM 2070 O O . GLU A 1 270 ? 15.142 13.164 -24.025 1.00 57.12 270 GLU A O 1
ATOM 2075 N N . MET A 1 271 ? 16.237 11.651 -22.781 1.00 55.28 271 MET A N 1
ATOM 2076 C CA . MET A 1 271 ? 17.361 12.489 -22.360 1.00 55.28 271 MET A CA 1
ATOM 2077 C C . MET A 1 271 ? 18.637 12.205 -23.167 1.00 55.28 271 MET A C 1
ATOM 2079 O O . MET A 1 271 ? 19.617 12.941 -23.031 1.00 55.28 271 MET A O 1
ATOM 2083 N N . VAL A 1 272 ? 18.656 11.139 -23.977 1.00 62.62 272 VAL A N 1
ATOM 2084 C CA . VAL A 1 272 ? 19.789 10.753 -24.829 1.00 62.62 272 VAL A CA 1
ATOM 2085 C C . VAL A 1 272 ? 19.308 10.477 -26.251 1.00 62.62 272 VAL A C 1
ATOM 2087 O O . VAL A 1 272 ? 18.277 9.860 -26.444 1.00 62.62 272 VAL A O 1
ATOM 2090 N N . ASP A 1 273 ? 20.069 10.881 -27.267 1.00 69.69 273 ASP A N 1
ATOM 2091 C CA . ASP A 1 273 ? 19.748 10.602 -28.681 1.00 69.69 273 ASP A CA 1
ATOM 2092 C C . ASP A 1 273 ? 20.083 9.137 -29.052 1.00 69.69 273 ASP A C 1
ATOM 2094 O O . ASP A 1 273 ? 20.881 8.856 -29.945 1.00 69.69 273 ASP A O 1
ATOM 2098 N N . GLN A 1 274 ? 19.583 8.183 -28.259 1.00 70.06 274 GLN A N 1
ATOM 2099 C CA . GLN A 1 274 ? 19.844 6.747 -28.380 1.00 70.06 274 GLN A CA 1
ATOM 2100 C C . GLN A 1 274 ? 18.535 5.953 -28.246 1.00 70.06 274 GLN A C 1
ATOM 2102 O O . GLN A 1 274 ? 17.683 6.306 -27.431 1.00 70.06 274 GLN A O 1
ATOM 2107 N N . PRO A 1 275 ? 18.366 4.856 -29.008 1.00 71.06 275 PRO A N 1
ATOM 2108 C CA . PRO A 1 275 ? 17.170 4.025 -28.926 1.00 71.06 275 PRO A CA 1
ATOM 2109 C C . PRO A 1 275 ? 17.077 3.267 -27.591 1.00 71.06 275 PRO A C 1
ATOM 2111 O O . PRO A 1 275 ? 18.095 2.934 -26.979 1.00 71.06 275 PRO A O 1
ATOM 2114 N N . LYS A 1 276 ? 15.846 2.922 -27.185 1.00 71.88 276 LYS A N 1
ATOM 2115 C CA . LYS A 1 276 ? 15.573 2.100 -25.994 1.00 71.88 276 LYS A CA 1
ATOM 2116 C C . LYS A 1 276 ? 16.276 0.743 -26.095 1.00 71.88 276 LYS A C 1
ATOM 2118 O O . LYS A 1 276 ? 16.071 0.040 -27.089 1.00 71.88 276 LYS A O 1
ATOM 2123 N N . PRO A 1 277 ? 17.078 0.336 -25.091 1.00 75.69 277 PRO A N 1
ATOM 2124 C CA . PRO A 1 277 ? 17.684 -0.985 -25.092 1.00 75.69 277 PRO A CA 1
ATOM 2125 C C . PRO A 1 277 ? 16.603 -2.069 -25.001 1.00 75.69 277 PRO A C 1
ATOM 2127 O O . PRO A 1 277 ? 15.652 -1.974 -24.223 1.00 75.69 277 PRO A O 1
ATOM 2130 N N . HIS A 1 278 ? 16.768 -3.131 -25.788 1.00 75.94 278 HIS A N 1
ATOM 2131 C CA . HIS A 1 278 ? 15.884 -4.290 -25.727 1.00 75.94 278 HIS A CA 1
ATOM 2132 C C . HIS A 1 278 ? 16.134 -5.095 -24.451 1.00 75.94 278 HIS A C 1
ATOM 2134 O O . HIS A 1 278 ? 17.276 -5.399 -24.103 1.00 75.94 278 HIS A O 1
ATOM 2140 N N . ILE A 1 279 ? 15.056 -5.506 -23.783 1.00 78.56 279 ILE A N 1
ATOM 2141 C CA . ILE A 1 279 ? 15.147 -6.415 -22.641 1.00 78.56 279 ILE A CA 1
ATOM 2142 C C . ILE A 1 279 ? 15.245 -7.845 -23.157 1.00 78.56 279 ILE A C 1
ATOM 2144 O O . ILE A 1 279 ? 14.350 -8.342 -23.841 1.00 78.56 279 ILE A O 1
ATOM 2148 N N . LEU A 1 280 ? 16.339 -8.513 -22.803 1.00 82.81 280 LEU A N 1
ATOM 2149 C CA . LEU A 1 280 ? 16.636 -9.870 -23.243 1.00 82.81 280 LEU A CA 1
ATOM 2150 C C . LEU A 1 280 ? 15.929 -10.905 -22.359 1.00 82.81 280 LEU A C 1
ATOM 2152 O O . LEU A 1 280 ? 16.545 -11.531 -21.501 1.00 82.81 280 LEU A O 1
ATOM 2156 N N . THR A 1 281 ? 14.630 -11.099 -22.579 1.00 80.25 281 THR A N 1
ATOM 2157 C CA . THR A 1 281 ? 13.865 -12.213 -21.994 1.00 80.25 281 THR A CA 1
ATOM 2158 C C . THR A 1 281 ? 13.375 -13.153 -23.082 1.00 80.25 281 THR A C 1
ATOM 2160 O O . THR A 1 281 ? 13.233 -12.763 -24.240 1.00 80.25 281 THR A O 1
ATOM 2163 N N . PHE A 1 282 ? 13.051 -14.394 -22.712 1.00 81.81 282 PHE A N 1
ATOM 2164 C CA . PHE A 1 282 ? 12.451 -15.349 -23.643 1.00 81.81 282 PHE A CA 1
ATOM 2165 C C . PHE A 1 282 ? 11.194 -14.781 -24.330 1.00 81.81 282 PHE A C 1
ATOM 2167 O O . PHE A 1 282 ? 11.037 -14.900 -25.541 1.00 81.81 282 PHE A O 1
ATOM 2174 N N . ARG A 1 283 ? 10.352 -14.081 -23.558 1.00 80.00 283 ARG A N 1
ATOM 2175 C CA . ARG A 1 283 ? 9.095 -13.479 -24.022 1.00 80.00 283 ARG A CA 1
ATOM 2176 C C . ARG A 1 283 ? 9.268 -12.296 -24.976 1.00 80.00 283 ARG A C 1
ATOM 2178 O O . ARG A 1 283 ? 8.364 -12.036 -25.761 1.00 80.00 283 ARG A O 1
ATOM 2185 N N . ARG A 1 284 ? 10.395 -11.578 -24.910 1.00 78.00 284 ARG A N 1
ATOM 2186 C CA . ARG A 1 284 ? 10.615 -10.324 -25.662 1.00 78.00 284 ARG A CA 1
ATOM 2187 C C . ARG A 1 284 ? 11.658 -10.442 -26.771 1.00 78.00 284 ARG A C 1
ATOM 2189 O O . ARG A 1 284 ? 11.580 -9.716 -27.753 1.00 78.00 284 ARG A O 1
ATOM 2196 N N . ALA A 1 285 ? 12.630 -11.341 -26.623 1.00 84.00 285 ALA A N 1
ATOM 2197 C CA . ALA A 1 285 ? 13.756 -11.475 -27.548 1.00 84.00 285 ALA A CA 1
ATOM 2198 C C . ALA A 1 285 ? 13.552 -12.548 -28.630 1.00 84.00 285 ALA A C 1
ATOM 2200 O O . ALA A 1 285 ? 14.355 -12.626 -29.558 1.00 84.00 285 ALA A O 1
ATOM 2201 N N . TRP A 1 286 ? 12.507 -13.375 -28.522 1.00 86.38 286 TRP A N 1
ATOM 2202 C CA . TRP A 1 286 ? 12.243 -14.464 -29.464 1.00 86.38 286 TRP A CA 1
ATOM 2203 C C . TRP A 1 286 ? 10.908 -14.274 -30.190 1.00 86.38 286 TRP A C 1
ATOM 2205 O O . TRP A 1 286 ? 9.931 -13.882 -29.552 1.00 86.38 286 TRP A O 1
ATOM 2215 N N . PRO A 1 287 ? 10.826 -14.582 -31.498 1.00 92.06 287 PRO A N 1
ATOM 2216 C CA . PRO A 1 287 ? 9.569 -14.588 -32.243 1.00 92.06 287 PRO A CA 1
ATOM 2217 C C . PRO A 1 287 ? 8.498 -15.488 -31.612 1.00 92.06 287 PRO A C 1
ATOM 2219 O O . PRO A 1 287 ? 8.812 -16.522 -31.018 1.00 92.06 287 PRO A O 1
ATOM 2222 N N . LYS A 1 288 ? 7.223 -15.107 -31.752 1.00 86.81 288 LYS A N 1
ATOM 2223 C CA . LYS A 1 288 ? 6.103 -15.808 -31.108 1.00 86.81 288 LYS A CA 1
ATOM 2224 C C . LYS A 1 288 ? 5.989 -17.279 -31.525 1.00 86.81 288 LYS A C 1
ATOM 2226 O O . LYS A 1 288 ? 5.725 -18.121 -30.679 1.00 86.81 288 LYS A O 1
ATOM 2231 N N . ASP A 1 289 ? 6.247 -17.604 -32.784 1.00 95.69 289 ASP A N 1
ATOM 2232 C CA . ASP A 1 289 ? 6.257 -18.981 -33.290 1.00 95.69 289 ASP A CA 1
ATOM 2233 C C . ASP A 1 289 ? 7.351 -19.843 -32.636 1.00 95.69 289 ASP A C 1
ATOM 2235 O O . ASP A 1 289 ? 7.112 -21.004 -32.300 1.00 95.69 289 ASP A O 1
ATOM 2239 N N . VAL A 1 290 ? 8.534 -19.272 -32.385 1.00 94.88 290 VAL A N 1
ATOM 2240 C CA . VAL A 1 290 ? 9.602 -19.930 -31.617 1.00 94.88 290 VAL A CA 1
ATOM 2241 C C . VAL A 1 290 ? 9.174 -20.120 -30.168 1.00 94.88 290 VAL A C 1
ATOM 2243 O O . VAL A 1 290 ? 9.366 -21.207 -29.620 1.00 94.88 290 VAL A O 1
ATOM 2246 N N . GLN A 1 291 ? 8.573 -19.094 -29.558 1.00 89.12 291 GLN A N 1
ATOM 2247 C CA . GLN A 1 291 ? 8.075 -19.190 -28.189 1.00 89.12 291 GLN A CA 1
ATOM 2248 C C . GLN A 1 291 ? 7.035 -20.304 -28.049 1.00 89.12 291 GLN A C 1
ATOM 2250 O O . GLN A 1 291 ? 7.184 -21.189 -27.208 1.00 89.12 291 GLN A O 1
ATOM 2255 N N . ASP A 1 292 ? 6.019 -20.290 -28.910 1.00 91.62 292 ASP A N 1
ATOM 2256 C CA . ASP A 1 292 ? 4.919 -21.251 -28.907 1.00 91.62 292 ASP A CA 1
ATOM 2257 C C . ASP A 1 292 ? 5.442 -22.673 -29.171 1.00 91.62 292 ASP A C 1
ATOM 2259 O O . ASP A 1 292 ? 5.047 -23.613 -28.482 1.00 91.62 292 ASP A O 1
ATOM 2263 N N . LYS A 1 293 ? 6.410 -22.839 -30.086 1.00 95.56 293 LYS A N 1
ATOM 2264 C CA . LYS A 1 293 ? 7.074 -24.128 -30.329 1.00 95.56 293 LYS A CA 1
ATOM 2265 C C . LYS A 1 293 ? 7.804 -24.645 -29.090 1.00 95.56 293 LYS A C 1
ATOM 2267 O O . LYS A 1 293 ? 7.655 -25.816 -28.756 1.00 95.56 293 LYS A O 1
ATOM 2272 N N . VAL A 1 294 ? 8.599 -23.811 -28.423 1.00 92.75 294 VAL A N 1
ATOM 2273 C CA . VAL A 1 294 ? 9.328 -24.206 -27.205 1.00 92.75 294 VAL A CA 1
ATOM 2274 C C . VAL A 1 294 ? 8.352 -24.614 -26.104 1.00 92.75 294 VAL A C 1
ATOM 2276 O O . VAL A 1 294 ? 8.530 -25.672 -25.510 1.00 92.75 294 VAL A O 1
ATOM 2279 N N . MET A 1 295 ? 7.297 -23.825 -25.874 1.00 88.69 295 MET A N 1
ATOM 2280 C CA . MET A 1 295 ? 6.296 -24.136 -24.850 1.00 88.69 295 MET A CA 1
ATOM 2281 C C . MET A 1 295 ? 5.519 -25.419 -25.174 1.00 88.69 295 MET A C 1
ATOM 2283 O O . MET A 1 295 ? 5.275 -26.219 -24.277 1.00 88.69 295 MET A O 1
ATOM 2287 N N . ALA A 1 296 ? 5.182 -25.654 -26.446 1.00 92.31 296 ALA A N 1
ATOM 2288 C CA . ALA A 1 296 ? 4.471 -26.857 -26.882 1.00 92.31 296 ALA A CA 1
ATOM 2289 C C . ALA A 1 296 ? 5.300 -28.145 -26.751 1.00 92.31 296 ALA A C 1
ATOM 2291 O O . ALA A 1 296 ? 4.723 -29.220 -26.647 1.00 92.31 296 ALA A O 1
ATOM 2292 N N . ASN A 1 297 ? 6.634 -28.049 -26.766 1.00 93.25 297 ASN A N 1
ATOM 2293 C CA . ASN A 1 297 ? 7.534 -29.202 -26.672 1.00 93.25 297 ASN A CA 1
ATOM 2294 C C . ASN A 1 297 ? 8.234 -29.302 -25.303 1.00 93.25 297 ASN A C 1
ATOM 2296 O O . ASN A 1 297 ? 9.134 -30.122 -25.145 1.00 93.25 297 ASN A O 1
ATOM 2300 N N . TRP A 1 298 ? 7.873 -28.465 -24.323 1.00 87.94 298 TRP A N 1
ATOM 2301 C CA . TRP A 1 298 ? 8.604 -28.343 -23.056 1.00 87.94 298 TRP A CA 1
ATOM 2302 C C . TRP A 1 298 ? 8.710 -29.681 -22.307 1.00 87.94 298 TRP A C 1
ATOM 2304 O O . TRP A 1 298 ? 9.814 -30.126 -21.984 1.00 87.94 298 TRP A O 1
ATOM 2314 N N . ASP A 1 299 ? 7.573 -30.356 -22.125 1.00 86.75 299 ASP A N 1
ATOM 2315 C CA . ASP A 1 299 ? 7.508 -31.660 -21.459 1.00 86.75 299 ASP A CA 1
ATOM 2316 C C . ASP A 1 299 ? 8.138 -32.777 -22.312 1.00 86.75 299 ASP A C 1
ATOM 2318 O O . ASP A 1 299 ? 8.861 -33.626 -21.785 1.00 86.75 299 ASP A O 1
ATOM 2322 N N . ASP A 1 300 ? 7.943 -32.743 -23.637 1.00 89.38 300 ASP A N 1
ATOM 2323 C CA . ASP A 1 300 ? 8.520 -33.711 -24.585 1.00 89.38 300 ASP A CA 1
ATOM 2324 C C . ASP A 1 300 ? 10.055 -33.653 -24.620 1.00 89.38 300 ASP A C 1
ATOM 2326 O O . ASP A 1 300 ? 10.729 -34.666 -24.815 1.00 89.38 300 ASP A O 1
ATOM 2330 N N . TRP A 1 301 ? 10.632 -32.471 -24.389 1.00 91.38 301 TRP A N 1
ATOM 2331 C CA . TRP A 1 301 ? 12.076 -32.273 -24.241 1.00 91.38 301 TRP A CA 1
ATOM 2332 C C . TRP A 1 301 ? 12.606 -32.694 -22.865 1.00 91.38 301 TRP A C 1
ATOM 2334 O O . TRP A 1 301 ? 13.807 -32.598 -22.606 1.00 91.38 301 TRP A O 1
ATOM 2344 N N . GLY A 1 302 ? 11.735 -33.199 -21.990 1.00 85.88 302 GLY A N 1
ATOM 2345 C CA . GLY A 1 302 ? 12.090 -33.709 -20.672 1.00 85.88 302 GLY A CA 1
ATOM 2346 C C . GLY A 1 302 ? 12.228 -32.629 -19.600 1.00 85.88 302 GLY A C 1
ATOM 2347 O O . GLY A 1 302 ? 12.650 -32.948 -18.484 1.00 85.88 302 GLY A O 1
ATOM 2348 N N . PHE A 1 303 ? 11.866 -31.374 -19.892 1.00 82.69 303 PHE A N 1
ATOM 2349 C CA . PHE A 1 303 ? 11.717 -30.356 -18.857 1.00 82.69 303 PHE A CA 1
ATOM 2350 C C . PHE A 1 303 ? 10.408 -30.618 -18.117 1.00 82.69 303 PHE A C 1
ATOM 2352 O O . PHE A 1 303 ? 9.364 -30.770 -18.730 1.00 82.69 303 PHE A O 1
ATOM 2359 N N . ARG A 1 304 ? 10.443 -30.697 -16.786 1.00 66.75 304 ARG A N 1
ATOM 2360 C CA . ARG A 1 304 ? 9.221 -30.866 -15.990 1.00 66.75 304 ARG A CA 1
ATOM 2361 C C . ARG A 1 304 ? 8.780 -29.519 -15.458 1.00 66.75 304 ARG A C 1
ATOM 2363 O O . ARG A 1 304 ? 9.557 -28.851 -14.775 1.00 66.75 304 ARG A O 1
ATOM 2370 N N . THR A 1 305 ? 7.522 -29.165 -15.685 1.00 59.53 305 THR A N 1
ATOM 2371 C CA . THR A 1 305 ? 6.854 -28.188 -14.821 1.00 59.53 305 THR A CA 1
ATOM 2372 C C . THR A 1 305 ? 6.850 -28.772 -13.396 1.00 59.53 305 THR A C 1
ATOM 2374 O O . THR A 1 305 ? 6.459 -29.933 -13.240 1.00 59.53 305 THR A O 1
ATOM 2377 N N . PRO A 1 306 ? 7.356 -28.071 -12.361 1.00 55.50 306 PRO A N 1
ATOM 2378 C CA . PRO A 1 306 ? 7.393 -28.614 -11.006 1.00 55.50 306 PRO A CA 1
ATOM 2379 C C . PRO A 1 306 ? 5.996 -29.059 -10.564 1.00 55.50 306 PRO A C 1
ATOM 2381 O O . PRO A 1 306 ? 5.039 -28.308 -10.727 1.00 55.50 306 PRO A O 1
ATOM 2384 N N . ASP A 1 307 ? 5.884 -30.268 -10.009 1.00 52.16 307 ASP A N 1
ATOM 2385 C CA . ASP A 1 307 ? 4.622 -30.785 -9.474 1.00 52.16 307 ASP A CA 1
ATOM 2386 C C . ASP A 1 307 ? 4.131 -29.859 -8.338 1.00 52.16 307 ASP A C 1
ATOM 2388 O O . ASP A 1 307 ? 4.808 -29.762 -7.303 1.00 52.16 307 ASP A O 1
ATOM 2392 N N . PRO A 1 308 ? 2.971 -29.190 -8.494 1.00 51.25 308 PRO A N 1
ATOM 2393 C CA . PRO A 1 308 ? 2.436 -28.274 -7.487 1.00 51.25 308 PRO A CA 1
ATOM 2394 C C . PRO A 1 308 ? 2.151 -28.952 -6.136 1.00 51.25 308 PRO A C 1
ATOM 2396 O O . PRO A 1 308 ? 2.108 -28.286 -5.103 1.00 51.25 308 PRO A O 1
ATOM 2399 N N . VAL A 1 309 ? 1.957 -30.277 -6.122 1.00 47.53 309 VAL A N 1
ATOM 2400 C CA . VAL A 1 309 ? 1.564 -31.080 -4.954 1.00 47.53 309 VAL A CA 1
ATOM 2401 C C . VAL A 1 309 ? 2.781 -31.617 -4.186 1.00 47.53 309 VAL A C 1
ATOM 2403 O O . VAL A 1 309 ? 2.738 -31.703 -2.955 1.00 47.53 309 VAL A O 1
ATOM 2406 N N . LEU A 1 310 ? 3.892 -31.934 -4.865 1.00 46.56 310 LEU A N 1
ATOM 2407 C CA . LEU A 1 310 ? 5.120 -32.457 -4.231 1.00 46.56 310 LEU A CA 1
ATOM 2408 C C . LEU A 1 310 ? 5.929 -31.393 -3.464 1.00 46.56 310 LEU A C 1
ATOM 2410 O O . LEU A 1 310 ? 6.833 -31.740 -2.704 1.00 46.56 310 LEU A O 1
ATOM 2414 N N . GLN A 1 311 ? 5.580 -30.110 -3.585 1.00 49.50 311 GLN A N 1
ATOM 2415 C CA . GLN A 1 311 ? 6.193 -29.007 -2.834 1.00 49.50 311 GLN A CA 1
ATOM 2416 C C . GLN A 1 311 ? 5.527 -28.703 -1.478 1.00 49.50 311 GLN A C 1
ATOM 2418 O O . GLN A 1 311 ? 5.703 -27.619 -0.934 1.00 49.50 311 GLN A O 1
ATOM 2423 N N . LYS A 1 312 ? 4.819 -29.655 -0.856 1.00 40.97 312 LYS A N 1
ATOM 2424 C CA . LYS A 1 312 ? 4.159 -29.450 0.455 1.00 40.97 312 LYS A CA 1
ATOM 2425 C C . LYS A 1 312 ? 5.094 -2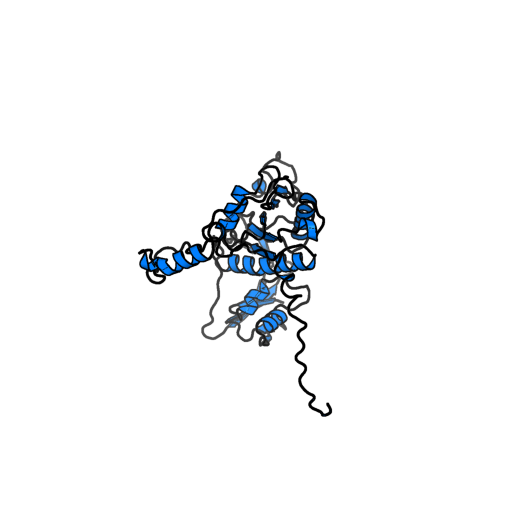9.012 1.602 1.00 40.97 312 LYS A C 1
ATOM 2427 O O . LYS A 1 312 ? 4.615 -28.502 2.611 1.00 40.97 312 LYS A O 1
ATOM 2432 N N . HIS A 1 313 ? 6.407 -29.221 1.452 1.00 40.50 313 HIS A N 1
ATOM 2433 C CA . HIS A 1 313 ? 7.442 -28.840 2.425 1.00 40.50 313 HIS A CA 1
ATOM 2434 C C . HIS A 1 313 ? 8.652 -28.118 1.815 1.00 40.50 313 HIS A C 1
ATOM 2436 O O . HIS A 1 313 ? 9.602 -27.820 2.537 1.00 40.50 313 HIS A O 1
ATOM 2442 N N . ALA A 1 314 ? 8.637 -27.811 0.513 1.00 39.06 314 ALA A N 1
ATOM 2443 C CA . ALA A 1 314 ? 9.544 -26.792 0.007 1.00 39.06 314 ALA A CA 1
ATOM 2444 C C . ALA A 1 314 ? 8.983 -25.468 0.526 1.00 39.06 314 ALA A C 1
ATOM 2446 O O . ALA A 1 314 ? 7.854 -25.115 0.193 1.00 39.06 314 ALA A O 1
ATOM 2447 N N . SER A 1 315 ? 9.710 -24.781 1.410 1.00 37.91 315 SER A N 1
ATOM 2448 C CA . SER A 1 315 ? 9.362 -23.416 1.793 1.00 37.91 315 SER A CA 1
ATOM 2449 C C . SER A 1 315 ? 9.219 -22.617 0.503 1.00 37.91 315 SER A C 1
ATOM 2451 O O . SER A 1 315 ? 10.212 -22.392 -0.189 1.00 37.91 315 SER A O 1
ATOM 2453 N N . GLN A 1 316 ? 7.981 -22.287 0.149 1.00 36.62 316 GLN A N 1
ATOM 2454 C CA . GLN A 1 316 ? 7.647 -21.515 -1.031 1.00 36.62 316 GLN A CA 1
ATOM 2455 C C . GLN A 1 316 ? 8.304 -20.137 -0.893 1.00 36.62 316 GLN A C 1
ATOM 2457 O O . GLN A 1 316 ? 7.706 -19.195 -0.393 1.00 36.62 316 GLN A O 1
ATOM 2462 N N . SER A 1 317 ? 9.529 -19.982 -1.386 1.00 35.75 317 SER A N 1
ATOM 2463 C CA . SER A 1 317 ? 9.707 -18.909 -2.348 1.00 35.75 317 SER A CA 1
ATOM 2464 C C . SER A 1 317 ? 8.797 -19.311 -3.502 1.00 35.75 317 SER A C 1
ATOM 2466 O O . SER A 1 317 ? 9.088 -20.297 -4.184 1.00 35.75 317 SER A O 1
ATOM 2468 N N . THR A 1 318 ? 7.640 -18.656 -3.608 1.00 37.62 318 THR A N 1
ATOM 2469 C CA . THR A 1 318 ? 6.718 -18.722 -4.745 1.00 37.62 318 THR A CA 1
ATOM 2470 C C . THR A 1 318 ? 7.523 -18.971 -6.023 1.00 37.62 318 THR A C 1
ATOM 2472 O O . THR A 1 318 ? 8.568 -18.332 -6.175 1.00 37.62 318 THR A O 1
ATOM 2475 N N . PRO A 1 319 ? 7.137 -19.898 -6.923 1.00 39.97 319 PRO A N 1
ATOM 2476 C CA . PRO A 1 319 ? 7.750 -19.951 -8.241 1.00 39.97 319 PRO A CA 1
ATOM 2477 C C . PRO A 1 319 ? 7.471 -18.597 -8.883 1.00 39.97 319 PRO A C 1
ATOM 2479 O O . PRO A 1 319 ? 6.379 -18.353 -9.380 1.00 39.97 319 PRO A O 1
ATOM 2482 N N . TRP A 1 320 ? 8.418 -17.678 -8.743 1.00 40.38 320 TRP A N 1
ATOM 2483 C CA . TRP A 1 320 ? 8.351 -16.337 -9.277 1.00 40.38 320 TRP A CA 1
ATOM 2484 C C . TRP A 1 320 ? 8.131 -16.500 -10.777 1.00 40.38 320 TRP A C 1
ATOM 2486 O O . TRP A 1 320 ? 8.985 -17.042 -11.483 1.00 40.38 320 TRP A O 1
ATOM 2496 N N . VAL A 1 321 ? 6.939 -16.159 -11.256 1.00 43.31 321 VAL A N 1
ATOM 2497 C CA . VAL A 1 321 ? 6.628 -16.294 -12.673 1.00 43.31 321 VAL A CA 1
ATOM 2498 C C . VAL A 1 321 ? 7.066 -14.995 -13.338 1.00 43.31 321 VAL A C 1
ATOM 2500 O O . VAL A 1 321 ? 6.348 -14.006 -13.357 1.00 43.31 321 VAL A O 1
ATOM 2503 N N . TYR A 1 322 ? 8.322 -15.000 -13.775 1.00 50.50 322 TYR A N 1
ATOM 2504 C CA . TYR A 1 322 ? 9.087 -13.820 -14.178 1.00 50.50 322 TYR A CA 1
ATOM 2505 C C . TYR A 1 322 ? 8.600 -13.204 -15.489 1.00 50.50 322 TYR A C 1
ATOM 2507 O O . TYR A 1 322 ? 8.436 -13.936 -16.470 1.00 50.50 322 TYR A O 1
ATOM 2515 N N . PHE A 1 323 ? 8.501 -11.869 -15.558 1.00 49.94 323 PHE A N 1
ATOM 2516 C CA . PHE A 1 323 ? 8.254 -11.128 -16.812 1.00 49.94 323 PHE A CA 1
ATOM 2517 C C . PHE A 1 323 ? 7.123 -11.734 -17.662 1.00 49.94 323 PHE A C 1
ATOM 2519 O O . PHE A 1 323 ? 7.239 -11.876 -18.885 1.00 49.94 323 PHE A O 1
ATOM 2526 N N . ASN A 1 324 ? 6.059 -12.170 -16.991 1.00 46.03 324 ASN A N 1
ATOM 2527 C CA . ASN A 1 324 ? 4.976 -12.911 -17.623 1.00 46.03 324 ASN A CA 1
ATOM 2528 C C . ASN A 1 324 ? 4.124 -12.033 -18.541 1.00 46.03 324 ASN A C 1
ATOM 2530 O O . ASN A 1 324 ? 3.551 -12.531 -19.510 1.00 46.03 324 ASN A O 1
ATOM 2534 N N . GLU A 1 325 ? 4.087 -10.731 -18.264 1.00 49.12 325 GLU A N 1
ATOM 2535 C CA . GLU A 1 325 ? 3.456 -9.749 -19.128 1.00 49.12 325 GLU A CA 1
ATOM 2536 C C . GLU A 1 325 ? 4.448 -9.241 -20.182 1.00 49.12 325 GLU A C 1
ATOM 2538 O O . GLU A 1 325 ? 5.588 -8.842 -19.901 1.00 49.12 325 GLU A O 1
ATOM 2543 N N . SER A 1 326 ? 3.999 -9.239 -21.438 1.00 44.78 326 SER A N 1
ATOM 2544 C CA . SER A 1 326 ? 4.796 -8.844 -22.602 1.00 44.78 326 SER A CA 1
ATOM 2545 C C . SER A 1 326 ? 5.292 -7.396 -22.532 1.00 44.78 326 SER A C 1
ATOM 2547 O O . SER A 1 326 ? 6.185 -7.035 -23.297 1.00 44.78 326 SER A O 1
ATOM 2549 N N . GLY A 1 327 ? 4.792 -6.573 -21.600 1.00 46.28 327 GLY A N 1
ATOM 2550 C CA . GLY A 1 327 ? 5.077 -5.141 -21.585 1.00 46.28 327 GLY A CA 1
ATOM 2551 C C . GLY A 1 327 ? 4.628 -4.471 -22.885 1.00 46.28 327 GLY A C 1
ATOM 2552 O O . GLY A 1 327 ? 5.163 -3.420 -23.233 1.00 46.28 327 GLY A O 1
ATOM 2553 N N . GLU A 1 328 ? 3.696 -5.094 -23.626 1.00 50.03 328 GLU A N 1
ATOM 2554 C CA . GLU A 1 328 ? 2.987 -4.458 -24.733 1.00 50.03 328 GLU A CA 1
ATOM 2555 C C . GLU A 1 328 ? 2.166 -3.317 -24.134 1.00 50.03 328 GLU A C 1
ATOM 2557 O O . GLU A 1 328 ? 1.064 -3.499 -23.617 1.00 50.03 328 GLU A O 1
ATOM 2562 N N . GLY A 1 329 ? 2.818 -2.158 -24.115 1.00 51.56 329 GLY A N 1
ATOM 2563 C CA . GLY A 1 329 ? 2.407 -0.939 -23.455 1.00 51.56 329 GLY A CA 1
ATOM 2564 C C . GLY A 1 329 ? 0.963 -0.546 -23.715 1.00 51.56 329 GLY A C 1
ATOM 2565 O O . GLY A 1 329 ? 0.474 -0.579 -24.846 1.00 51.56 329 GLY A O 1
ATOM 2566 N N . GLU A 1 330 ? 0.283 -0.103 -22.661 1.00 51.59 330 GLU A N 1
ATOM 2567 C CA . GLU A 1 330 ? -1.065 0.457 -22.763 1.00 51.59 330 GLU A CA 1
ATOM 2568 C C . GLU A 1 330 ? -1.109 1.755 -23.579 1.00 51.59 330 GLU A C 1
ATOM 2570 O O . GLU A 1 330 ? -2.182 2.146 -24.040 1.00 51.59 330 GLU A O 1
ATOM 2575 N N . THR A 1 331 ? 0.047 2.384 -23.817 1.00 51.16 331 THR A N 1
ATOM 2576 C CA . THR A 1 331 ? 0.217 3.572 -24.668 1.00 51.16 331 THR A CA 1
ATOM 2577 C C . THR A 1 331 ? -0.435 3.435 -26.062 1.00 51.16 331 THR A C 1
ATOM 2579 O O . THR A 1 331 ? -0.828 4.444 -26.638 1.00 51.16 331 THR A O 1
ATOM 2582 N N . HIS A 1 332 ? -0.649 2.219 -26.593 1.00 37.97 332 HIS A N 1
ATOM 2583 C CA . HIS A 1 332 ? -1.244 2.013 -27.928 1.00 37.97 332 HIS A CA 1
ATOM 2584 C C . HIS A 1 332 ? -2.556 1.207 -27.965 1.00 37.97 332 HIS A C 1
ATOM 2586 O O . HIS A 1 332 ? -3.061 0.920 -29.051 1.00 37.97 332 HIS A O 1
ATOM 2592 N N . LYS A 1 333 ? -3.160 0.857 -26.818 1.00 40.78 333 LYS A N 1
ATOM 2593 C CA . LYS A 1 333 ? -4.423 0.085 -26.812 1.00 40.78 333 LYS A CA 1
ATOM 2594 C C . LYS A 1 333 ? -5.656 0.897 -27.253 1.00 40.78 333 LYS A C 1
ATOM 2596 O O . LYS A 1 333 ? -6.630 0.302 -27.695 1.00 40.78 333 LYS A O 1
ATOM 2601 N N . GLY A 1 334 ? -5.610 2.232 -27.193 1.00 31.58 334 GLY A N 1
ATOM 2602 C CA . GLY A 1 334 ? -6.740 3.108 -27.554 1.00 31.58 334 GLY A CA 1
ATOM 2603 C C . GLY A 1 334 ? -6.941 3.362 -29.056 1.00 31.58 334 GLY A C 1
ATOM 2604 O O . GLY A 1 334 ? -8.045 3.707 -29.472 1.00 31.58 334 GLY A O 1
ATOM 2605 N N . ASP A 1 335 ? -5.916 3.154 -29.888 1.00 30.11 335 ASP A N 1
ATOM 2606 C CA . ASP A 1 335 ? -5.993 3.465 -31.326 1.00 30.11 335 ASP A CA 1
ATOM 2607 C C . ASP A 1 335 ? -6.676 2.359 -32.153 1.00 30.11 335 ASP A C 1
ATOM 2609 O O . ASP A 1 335 ? -7.094 2.596 -33.287 1.00 30.11 335 ASP A O 1
ATOM 2613 N N . TYR A 1 336 ? -6.858 1.163 -31.582 1.00 29.80 336 TYR A N 1
ATOM 2614 C CA . TYR A 1 336 ? -7.488 0.024 -32.263 1.00 29.80 336 TYR A CA 1
ATOM 2615 C C . TYR A 1 336 ? -9.013 -0.069 -32.074 1.00 29.80 336 TYR A C 1
ATOM 2617 O O . TYR A 1 336 ? -9.683 -0.676 -32.908 1.00 29.80 336 TYR A O 1
ATOM 2625 N N . GLU A 1 337 ? -9.598 0.551 -31.042 1.00 28.72 337 GLU A N 1
ATOM 2626 C CA . GLU A 1 337 ? -11.055 0.479 -30.807 1.00 28.72 337 GLU A CA 1
ATOM 2627 C C . GLU A 1 337 ? -11.859 1.533 -31.592 1.00 28.72 337 GLU A C 1
ATOM 2629 O O . GLU A 1 337 ? -13.059 1.365 -31.814 1.00 28.72 337 GLU A O 1
ATOM 2634 N N . SER A 1 338 ? -11.212 2.585 -32.105 1.00 27.88 338 SER A N 1
ATOM 2635 C CA . SER A 1 338 ? -11.887 3.650 -32.867 1.00 27.88 338 SER A CA 1
ATOM 2636 C C . SER A 1 338 ? -12.120 3.326 -34.352 1.00 27.88 338 SER A C 1
ATOM 2638 O O . SER A 1 338 ? -12.852 4.047 -35.030 1.00 27.88 338 SER A O 1
ATOM 2640 N N . THR A 1 339 ? -11.559 2.227 -34.870 1.00 29.48 339 THR A N 1
ATOM 2641 C CA . THR A 1 339 ? -11.691 1.817 -36.285 1.00 29.48 339 THR A CA 1
ATOM 2642 C C . THR A 1 339 ? -12.657 0.650 -36.522 1.00 29.48 339 THR A C 1
ATOM 2644 O O . THR A 1 339 ? -12.884 0.267 -37.668 1.00 29.48 339 THR A O 1
ATOM 2647 N N . LEU A 1 340 ? -13.313 0.136 -35.474 1.00 30.20 340 LEU A N 1
ATOM 2648 C CA . LEU A 1 340 ? -14.318 -0.933 -35.563 1.00 30.20 340 LEU A CA 1
ATOM 2649 C C . LEU A 1 340 ? -15.652 -0.536 -34.908 1.00 30.20 340 LEU A C 1
ATOM 2651 O O . LEU A 1 340 ? -16.232 -1.277 -34.124 1.00 30.20 340 LEU A O 1
ATOM 2655 N N . SER A 1 341 ? -16.186 0.636 -35.252 1.00 32.16 341 SER A N 1
ATOM 2656 C CA . SER A 1 341 ? -17.604 0.940 -35.019 1.00 32.16 341 SER A CA 1
ATOM 2657 C C . SER A 1 341 ? -18.148 1.909 -36.066 1.00 32.16 341 SER A C 1
ATOM 2659 O O . SER A 1 341 ? -18.328 3.084 -35.801 1.00 32.16 341 SER A O 1
ATOM 2661 N N . LEU A 1 342 ? -18.391 1.414 -37.285 1.00 31.44 342 LEU A N 1
ATOM 2662 C CA . LEU A 1 342 ? -19.353 1.977 -38.251 1.00 31.44 342 LEU A CA 1
ATOM 2663 C C . LEU A 1 342 ? -19.513 0.996 -39.427 1.00 31.44 342 LEU A C 1
ATOM 2665 O O . LEU A 1 342 ? -19.086 1.230 -40.552 1.00 31.44 342 LEU A O 1
ATOM 2669 N N . GLY A 1 343 ? -20.130 -0.147 -39.137 1.00 27.53 343 GLY A N 1
ATOM 2670 C CA . GLY A 1 343 ? -20.676 -1.069 -40.131 1.00 27.53 343 GLY A CA 1
ATOM 2671 C C . GLY A 1 343 ? -22.117 -1.365 -39.746 1.00 27.53 343 GLY A C 1
ATOM 2672 O O . GLY A 1 343 ? -22.394 -2.383 -39.121 1.00 27.53 343 GLY A O 1
ATOM 2673 N N . GLY A 1 344 ? -23.011 -0.410 -40.011 1.00 27.45 344 GLY A N 1
ATOM 2674 C CA . GLY A 1 344 ? -24.426 -0.514 -39.677 1.00 27.45 344 GLY A CA 1
ATOM 2675 C C . GLY A 1 344 ? -25.082 -1.705 -40.371 1.00 27.45 344 GLY A C 1
ATOM 2676 O O . GLY A 1 344 ? -25.164 -1.759 -41.595 1.00 27.45 344 GLY A O 1
ATOM 2677 N N . LEU A 1 345 ? -25.585 -2.638 -39.566 1.00 28.58 345 LEU A N 1
ATOM 2678 C CA . LEU A 1 345 ? -26.646 -3.558 -39.950 1.00 28.58 345 LEU A CA 1
ATOM 2679 C C . LEU A 1 345 ? -27.930 -2.743 -40.157 1.00 28.58 345 LEU A C 1
ATOM 2681 O O . LEU A 1 345 ? -28.568 -2.331 -39.191 1.00 28.58 345 LEU A O 1
ATOM 2685 N N . GLY A 1 346 ? -28.293 -2.506 -41.415 1.00 26.31 346 GLY A N 1
ATOM 2686 C CA . GLY A 1 346 ? -29.630 -2.080 -41.817 1.00 26.31 346 GLY A CA 1
ATOM 2687 C C . GLY A 1 346 ? -30.282 -3.208 -42.608 1.00 26.31 346 GLY A C 1
ATOM 2688 O O . GLY A 1 346 ? -29.868 -3.490 -43.728 1.00 26.31 346 GLY A O 1
ATOM 2689 N N . ALA A 1 347 ? -31.258 -3.880 -42.003 1.00 28.22 347 ALA A N 1
ATOM 2690 C CA . ALA A 1 347 ? -32.161 -4.795 -42.689 1.00 28.22 347 ALA A CA 1
ATOM 2691 C C . ALA A 1 347 ? -33.419 -4.041 -43.154 1.00 28.22 347 ALA A C 1
ATOM 2693 O O . ALA A 1 347 ? -33.870 -3.135 -42.457 1.00 28.22 347 ALA A O 1
ATOM 2694 N N . ALA A 1 348 ? -33.983 -4.535 -44.263 1.00 27.30 348 ALA A N 1
ATOM 2695 C CA . ALA A 1 348 ? -35.281 -4.235 -44.883 1.00 27.30 348 ALA A CA 1
ATOM 2696 C C . ALA A 1 348 ? -35.382 -2.953 -45.736 1.00 27.30 348 ALA A C 1
ATOM 2698 O O . ALA A 1 348 ? -35.462 -1.847 -45.218 1.00 27.30 348 ALA A O 1
ATOM 2699 N N . ASP A 1 349 ? -35.440 -3.127 -47.061 1.00 26.34 349 ASP A N 1
ATOM 2700 C CA . ASP A 1 349 ? -36.737 -3.090 -47.752 1.00 26.34 349 ASP A CA 1
ATOM 2701 C C . ASP A 1 349 ? -36.647 -3.789 -49.122 1.00 26.34 349 ASP A C 1
ATOM 2703 O O . ASP A 1 349 ? -35.814 -3.461 -49.967 1.00 26.34 349 ASP A O 1
ATOM 2707 N N . GLU A 1 350 ? -37.505 -4.791 -49.318 1.00 33.97 350 GLU A N 1
ATOM 2708 C CA . GLU A 1 350 ? -37.919 -5.254 -50.640 1.00 33.97 350 GLU A CA 1
ATOM 2709 C C . GLU A 1 350 ? -38.971 -4.269 -51.159 1.00 33.97 350 GLU A C 1
ATOM 2711 O O . GLU A 1 350 ? -39.963 -4.030 -50.477 1.00 33.97 350 GLU A O 1
ATOM 2716 N N . THR A 1 351 ? -38.798 -3.723 -52.364 1.00 29.84 351 THR A N 1
ATOM 2717 C CA . THR A 1 351 ? -39.903 -3.441 -53.301 1.00 29.84 351 THR A CA 1
ATOM 2718 C C . THR A 1 351 ? -39.355 -3.058 -54.681 1.00 29.84 351 THR A C 1
ATOM 2720 O O . THR A 1 351 ? -38.628 -2.088 -54.835 1.00 29.84 351 THR A O 1
ATOM 2723 N N . GLU A 1 352 ? -39.696 -3.914 -55.646 1.00 30.09 352 GLU A N 1
ATOM 2724 C CA . GLU A 1 352 ? -40.163 -3.644 -57.014 1.00 30.09 352 GLU A CA 1
ATOM 2725 C C . GLU A 1 352 ? -39.497 -2.627 -57.976 1.00 30.09 352 GLU A C 1
ATOM 2727 O O . GLU A 1 352 ? -39.283 -1.458 -57.686 1.00 30.09 352 GLU A O 1
ATOM 2732 N N . GLU A 1 353 ? -39.392 -3.136 -59.216 1.00 29.92 353 GLU A N 1
ATOM 2733 C CA . GLU A 1 353 ? -39.514 -2.481 -60.533 1.00 29.92 353 GLU A CA 1
ATOM 2734 C C . GLU A 1 353 ? -38.250 -2.119 -61.345 1.00 29.92 353 GLU A C 1
ATOM 2736 O O . GLU A 1 353 ? -37.592 -1.106 -61.146 1.00 29.92 353 GLU A O 1
ATOM 2741 N N . GLY A 1 354 ? -38.045 -2.910 -62.413 1.00 32.69 354 GLY A N 1
ATOM 2742 C CA . GLY A 1 354 ? -38.064 -2.370 -63.780 1.00 32.69 354 GLY A CA 1
ATOM 2743 C C . GLY A 1 354 ? -36.732 -2.082 -64.479 1.00 32.69 354 GLY A C 1
ATOM 2744 O O . GLY A 1 354 ? -36.263 -0.949 -64.442 1.00 32.69 354 GLY A O 1
ATOM 2745 N N . ALA A 1 355 ? -36.224 -3.075 -65.226 1.00 32.56 355 ALA A N 1
ATOM 2746 C CA . ALA A 1 355 ? -35.850 -3.031 -66.660 1.00 32.56 355 ALA A CA 1
ATOM 2747 C C . ALA A 1 355 ? -34.780 -4.079 -67.003 1.00 32.56 355 ALA A C 1
ATOM 2749 O O . ALA A 1 355 ? -33.690 -4.042 -66.390 1.00 32.56 355 ALA A O 1
#

Sequence (355 aa):
PFAIAFGVPPVCAWQSASRIPDNVSEYDVASQMLNAPIEMVKCETNDLLVPATSEIVVEGVVSASEMLMEGPYGEHAGYHFDHKKAPKQRQDITCVTFRNNAILPTAVPAVTPNSTVIGIAVCNSGDVVLALKKEGFPVIDGLATIESSGSWFVLRVKNDWHKTTGWSLDEFMTKLGKFIWWDHIGGCFTKLLVVGEDIDPEDPLAVTYAFATRNHPEKGVWFFADSPKFGVGTEAYHTTEDYFGRIGVPGQKIKSGSGICIYSCLGTEEMVDQPKPHILTFRRAWPKDVQDKVMANWDDWGFRTPDPVLQKHASQSTPWVYFNESGEGETHKGDYESTLSLGGLGAADETEEGA

Radius of gyration: 26.46 Å; chains: 1; bounding box: 66×54×97 Å